Protein AF-A0A7C5CXL8-F1 (afdb_monomer)

Radius of gyration: 31.3 Å; Cα contacts (8 Å, |Δi|>4): 561; chains: 1; bounding box: 81×33×116 Å

Sequence (290 aa):
MRSFVILLLGLVLLAAGALSASANPIPGELIDENGGGASPSPAEGPSTMGNLSVYLSEETIRATLGLSSADVEAGYLFRNTAGEDVSVGIILPFWDDFSEVEIEAGGNEIHYSRTTFMYTSQEHNSGDVEFLEGVSFTIVVPGMSRVAVNVSYTGKVNVYDTDLNNEILYWFSYLVGSAVYWNHSIDHAYFEYRLPGKYYSRMGDIGSDWEVEKKGSMMVFTIEHRNWTPTKDLITLGWERDRPFLDRMFFNFTLGQILLAALALIIVVLLAVLSIRFVRKKRKRSDKVK

Foldseek 3Di:
DPPPPPPVPVPPPPDDLFFADWFDKFWDDPDDPPDDDDQDDPDDDPPDPDQPQKAWAEKEWEWEDDQWKIKIKIKTKIFGAAQAKDKTKIKTWIRADWDDKWKDKPRHTWDKDKDKGWDAFPVVVPRDIDITIIIITMDIAGGRGMMMMMMIIMMTWGWDDDPPPRWIKTKHKYFDLSSVNRVFFHQKYKYKYKYFQQKDKPFPPDDPAWDWDDDPRIIMTMDMDGSHNDPHGIGMIMITHPPPCVVVVVVVVVVVVVVVVVVVVVVVVVVVVVVVVVVVVVVVVVVVVD

Solvent-accessible surface area (backbone atoms only — not comparable to full-atom values): 16315 Å² total; per-residue (Å²): 146,87,81,80,74,71,83,75,72,71,86,76,76,89,73,84,93,68,49,10,21,51,47,36,59,29,75,43,82,84,75,69,91,78,77,77,96,67,82,84,73,97,75,72,80,90,64,72,73,66,86,56,48,57,35,59,37,35,40,37,41,40,36,44,50,61,86,59,36,27,48,34,44,36,39,38,30,35,36,21,72,35,89,52,69,44,77,42,41,35,31,36,45,21,70,29,54,72,44,79,75,46,43,29,46,78,90,38,81,54,80,68,43,82,45,74,49,82,43,70,63,76,87,68,80,68,77,57,73,43,81,30,47,31,39,34,37,74,48,73,30,46,37,66,34,67,36,47,36,40,36,37,32,37,26,32,37,32,77,46,76,42,91,88,71,87,46,53,39,38,35,34,30,28,36,47,28,43,42,58,69,48,77,53,52,26,51,35,38,37,42,36,40,35,35,49,56,69,41,52,72,55,70,57,94,70,70,98,69,60,47,75,46,78,60,88,69,25,31,36,40,33,45,76,46,63,66,38,67,62,90,46,52,63,51,51,49,28,32,32,64,65,74,59,70,57,63,60,46,52,52,52,49,54,50,48,52,52,50,51,53,53,51,52,50,52,51,53,52,52,51,52,54,51,50,54,51,51,54,54,55,53,51,62,55,59,71,72,76,116

Secondary structure (DSSP, 8-state):
--SSSSSS------S------PPPPEEEP---SS---------SS-------SEEEEEEEEEEEE-SSEEEEEEEEEEEE-SSS-EEEEEEEEESS-EEEEEEEETTEE---EEEEEEEE-STT-S-PEEEEEEEEEEEEE-TT-EEEEEEEEEEEPEEEEETTTTEEEEEEEEE-GGGGGGTS-EEEEEEEEEEETTEEE---SS-TT-EEEEETTEEEEEEEEEEE---SSEEEEEEEE---HHHHHHHHHHHHHHHHHHHHHHHHHHHHHHHHHHHHHHHHHHTT--

Structure (mmCIF, N/CA/C/O backbone):
data_AF-A0A7C5CXL8-F1
#
_entry.id   AF-A0A7C5CXL8-F1
#
loop_
_atom_site.group_PDB
_atom_site.id
_atom_site.type_symbol
_atom_site.label_atom_id
_atom_site.label_alt_id
_atom_site.label_comp_id
_atom_site.label_asym_id
_atom_site.label_entity_id
_atom_site.label_seq_id
_atom_site.pdbx_PDB_ins_code
_atom_site.Cartn_x
_atom_site.Cartn_y
_atom_site.Cartn_z
_atom_site.occupancy
_atom_site.B_iso_or_equiv
_atom_site.auth_seq_id
_atom_site.auth_comp_id
_atom_site.auth_asym_id
_atom_site.auth_atom_id
_atom_site.pdbx_PDB_model_num
ATOM 1 N N . MET A 1 1 ? 2.597 -14.686 52.072 1.00 41.72 1 MET A N 1
ATOM 2 C CA . MET A 1 1 ? 3.614 -13.784 51.479 1.00 41.72 1 MET A CA 1
ATOM 3 C C . MET A 1 1 ? 4.332 -14.462 50.304 1.00 41.72 1 MET A C 1
ATOM 5 O O . MET A 1 1 ? 5.529 -14.693 50.369 1.00 41.72 1 MET A O 1
ATOM 9 N N . ARG A 1 2 ? 3.597 -14.829 49.242 1.00 34.50 2 ARG A N 1
ATOM 10 C CA . ARG A 1 2 ? 4.133 -15.435 48.000 1.00 34.50 2 ARG A CA 1
ATOM 11 C C . ARG A 1 2 ? 3.307 -15.053 46.755 1.00 34.50 2 ARG A C 1
ATOM 13 O O . ARG A 1 2 ? 3.305 -15.768 45.768 1.00 34.50 2 ARG A O 1
ATOM 20 N N . SER A 1 3 ? 2.600 -13.923 46.805 1.00 39.34 3 SER A N 1
ATOM 21 C CA . SER A 1 3 ? 1.663 -13.503 45.744 1.00 39.34 3 SER A CA 1
ATOM 22 C C . SER A 1 3 ? 1.921 -12.078 45.251 1.00 39.34 3 SER A C 1
ATOM 24 O O . SER A 1 3 ? 1.082 -11.500 44.581 1.00 39.34 3 SER A O 1
ATOM 26 N N . PHE A 1 4 ? 3.080 -11.507 45.589 1.00 36.09 4 PHE A N 1
ATOM 27 C CA . PHE A 1 4 ? 3.430 -10.113 45.284 1.00 36.09 4 PHE A CA 1
ATOM 28 C C . PHE A 1 4 ? 4.604 -9.983 44.296 1.00 36.09 4 PHE A C 1
ATOM 30 O O . PHE A 1 4 ? 5.077 -8.885 44.046 1.00 36.09 4 PHE A O 1
ATOM 37 N N . VAL A 1 5 ? 5.078 -11.105 43.736 1.00 37.75 5 VAL A N 1
ATOM 38 C CA . VAL A 1 5 ? 6.308 -11.175 42.915 1.00 37.75 5 VAL A CA 1
ATOM 39 C C . VAL A 1 5 ? 6.025 -11.552 41.448 1.00 37.75 5 VAL A C 1
ATOM 41 O O . VAL A 1 5 ? 6.927 -11.527 40.626 1.00 37.75 5 VAL A O 1
ATOM 44 N N . ILE A 1 6 ? 4.769 -11.831 41.074 1.00 41.56 6 ILE A N 1
ATOM 45 C CA . ILE A 1 6 ? 4.400 -12.208 39.689 1.00 41.56 6 ILE A CA 1
ATOM 46 C C . ILE A 1 6 ? 3.708 -11.061 38.930 1.00 41.56 6 ILE A C 1
ATOM 48 O O . ILE A 1 6 ? 3.633 -11.088 37.710 1.00 41.56 6 ILE A O 1
ATOM 52 N N . LEU A 1 7 ? 3.272 -9.998 39.614 1.00 34.31 7 LEU A N 1
ATOM 53 C CA . LEU A 1 7 ? 2.502 -8.917 38.979 1.00 34.31 7 LEU A CA 1
ATOM 54 C C . LEU A 1 7 ? 3.346 -7.714 38.521 1.00 34.31 7 LEU A C 1
ATOM 56 O O . LEU A 1 7 ? 2.820 -6.818 37.877 1.00 34.31 7 LEU A O 1
ATOM 60 N N . LEU A 1 8 ? 4.651 -7.705 38.815 1.00 30.45 8 LEU A N 1
ATOM 61 C CA . LEU A 1 8 ? 5.594 -6.671 38.357 1.00 30.45 8 LEU A CA 1
ATOM 62 C C . LEU A 1 8 ? 6.645 -7.196 37.362 1.00 30.45 8 LEU A C 1
ATOM 64 O O . LEU A 1 8 ? 7.537 -6.463 36.951 1.00 30.45 8 LEU A O 1
ATOM 68 N N . LEU A 1 9 ? 6.520 -8.464 36.963 1.00 29.66 9 LEU A N 1
ATOM 69 C CA . LEU A 1 9 ? 7.411 -9.180 36.043 1.00 29.66 9 LEU A CA 1
ATOM 70 C C . LEU A 1 9 ? 6.723 -9.478 34.698 1.00 29.66 9 LEU A C 1
ATOM 72 O O . LEU A 1 9 ? 7.020 -10.463 34.036 1.00 29.66 9 LEU A O 1
ATOM 76 N N . GLY A 1 10 ? 5.804 -8.596 34.300 1.00 30.20 10 GLY A N 1
ATOM 77 C CA . GLY A 1 10 ? 5.361 -8.411 32.915 1.00 30.20 10 GLY A CA 1
ATOM 78 C C . GLY A 1 10 ? 5.910 -7.111 32.329 1.00 30.20 10 GLY A C 1
ATOM 79 O O . GLY A 1 10 ? 5.293 -6.505 31.465 1.00 30.20 10 GLY A O 1
ATOM 80 N N . LEU A 1 11 ? 7.049 -6.642 32.842 1.00 29.66 11 LEU A N 1
ATOM 81 C CA . LEU A 1 11 ? 7.808 -5.509 32.321 1.00 29.66 11 LEU A CA 1
ATOM 82 C C . LEU A 1 11 ? 8.659 -6.003 31.136 1.00 29.66 11 LEU A C 1
ATOM 84 O O . LEU A 1 11 ? 9.880 -5.962 31.173 1.00 29.66 11 LEU A O 1
ATOM 88 N N . VAL A 1 12 ? 7.979 -6.570 30.134 1.00 28.59 12 VAL A N 1
ATOM 89 C CA . VAL A 1 12 ? 8.496 -6.985 28.819 1.00 28.59 12 VAL A CA 1
ATOM 90 C C . VAL A 1 12 ? 7.326 -6.896 27.834 1.00 28.59 12 VAL A C 1
ATOM 92 O O . VAL A 1 12 ? 6.734 -7.897 27.460 1.00 28.59 12 VAL A O 1
ATOM 95 N N . LEU A 1 13 ? 6.931 -5.672 27.500 1.00 30.53 13 LEU A N 1
ATOM 96 C CA . LEU A 1 13 ? 6.294 -5.297 26.225 1.00 30.53 13 LEU A CA 1
ATOM 97 C C . LEU A 1 13 ? 6.529 -3.792 25.992 1.00 30.53 13 LEU A C 1
ATOM 99 O O . LEU A 1 13 ? 5.677 -3.039 25.542 1.00 30.53 13 LEU A O 1
ATOM 103 N N . LEU A 1 14 ? 7.733 -3.349 26.358 1.00 30.08 14 LEU A N 1
ATOM 104 C CA . LEU A 1 14 ? 8.366 -2.162 25.807 1.00 30.08 14 LEU A CA 1
ATOM 105 C C . LEU A 1 14 ? 9.138 -2.660 24.585 1.00 30.08 14 LEU A C 1
ATOM 107 O O . LEU A 1 14 ? 10.235 -3.186 24.748 1.00 30.08 14 LEU A O 1
ATOM 111 N N . ALA A 1 15 ? 8.494 -2.604 23.419 1.00 27.38 15 ALA A N 1
ATOM 112 C CA . ALA A 1 15 ? 9.064 -2.531 22.068 1.00 27.38 15 ALA A CA 1
ATOM 113 C C . ALA A 1 15 ? 8.037 -3.044 21.046 1.00 27.38 15 ALA A C 1
ATOM 115 O O . ALA A 1 15 ? 7.356 -4.035 21.296 1.00 27.38 15 ALA A O 1
ATOM 116 N N . ALA A 1 16 ? 8.013 -2.397 19.880 1.00 26.34 16 ALA A N 1
ATOM 117 C CA . ALA A 1 16 ? 7.354 -2.843 18.651 1.00 26.34 16 ALA A CA 1
ATOM 118 C C . ALA A 1 16 ? 5.823 -2.691 18.596 1.00 26.34 16 ALA A C 1
ATOM 120 O O . ALA A 1 16 ? 5.082 -3.635 18.337 1.00 26.34 16 ALA A O 1
ATOM 121 N N . GLY A 1 17 ? 5.345 -1.461 18.789 1.00 25.34 17 GLY A N 1
ATOM 122 C CA . GLY A 1 17 ? 4.062 -1.027 18.235 1.00 25.34 17 GLY A CA 1
ATOM 123 C C . GLY A 1 17 ? 4.302 -0.302 16.913 1.00 25.34 17 GLY A C 1
ATOM 124 O O . GLY A 1 17 ? 4.278 0.923 16.896 1.00 25.34 17 GLY A O 1
ATOM 125 N N . ALA A 1 18 ? 4.601 -1.047 15.851 1.00 27.69 18 ALA A N 1
ATOM 126 C CA . ALA A 1 18 ? 4.811 -0.517 14.508 1.00 27.69 18 ALA A CA 1
ATOM 127 C C . ALA A 1 18 ? 4.162 -1.457 13.476 1.00 27.69 18 ALA A C 1
ATOM 129 O O . ALA A 1 18 ? 4.274 -2.672 13.625 1.00 27.69 18 ALA A O 1
ATOM 130 N N . LEU A 1 19 ? 3.521 -0.996 12.405 1.00 33.66 19 LEU A N 1
ATOM 131 C CA . LEU A 1 19 ? 2.454 0.002 12.286 1.00 33.66 19 LEU A CA 1
ATOM 132 C C . LEU A 1 19 ? 1.597 -0.205 10.994 1.00 33.66 19 LEU A C 1
ATOM 134 O O . LEU A 1 19 ? 1.097 0.781 10.481 1.00 33.66 19 LEU A O 1
ATOM 138 N N . SER A 1 20 ? 1.269 -1.448 10.547 1.00 38.69 20 SER A N 1
ATOM 139 C CA . SER A 1 20 ? 0.766 -1.931 9.196 1.00 38.69 20 SER A CA 1
ATOM 140 C C . SER A 1 20 ? -0.006 -1.056 8.166 1.00 38.69 20 SER A C 1
ATOM 142 O O . SER A 1 20 ? -1.195 -0.858 8.390 1.00 38.69 20 SER A O 1
ATOM 144 N N . ALA A 1 21 ? 0.588 -0.667 7.003 1.00 46.59 21 ALA A N 1
ATOM 145 C CA . ALA A 1 21 ? 0.053 -0.742 5.618 1.00 46.59 21 ALA A CA 1
ATOM 146 C C . ALA A 1 21 ? 1.058 -0.764 4.417 1.00 46.59 21 ALA A C 1
ATOM 148 O O . ALA A 1 21 ? 2.261 -0.941 4.540 1.00 46.59 21 ALA A O 1
ATOM 149 N N . SER A 1 22 ? 0.489 -0.706 3.199 1.00 48.59 22 SER A N 1
ATOM 150 C CA . SER A 1 22 ? 1.064 -1.071 1.892 1.00 48.59 22 SER A CA 1
ATOM 151 C C . SER A 1 22 ? 2.274 -0.265 1.427 1.00 48.59 22 SER A C 1
ATOM 153 O O . SER A 1 22 ? 2.571 0.827 1.905 1.00 48.59 22 SER A O 1
ATOM 155 N N . ALA A 1 23 ? 2.919 -0.827 0.411 1.00 60.12 23 ALA A N 1
ATOM 156 C CA . ALA A 1 23 ? 4.130 -0.342 -0.221 1.00 60.12 23 ALA A CA 1
ATOM 157 C C . ALA A 1 23 ? 3.871 0.364 -1.553 1.00 60.12 23 ALA A C 1
ATOM 159 O O . ALA A 1 23 ? 3.186 -0.218 -2.385 1.00 60.12 23 ALA A O 1
ATOM 160 N N . ASN A 1 24 ? 4.495 1.510 -1.835 1.00 71.69 24 ASN A N 1
ATOM 161 C CA . ASN A 1 24 ? 4.733 1.922 -3.224 1.00 71.69 24 ASN A CA 1
ATOM 162 C C . ASN A 1 24 ? 6.080 1.386 -3.719 1.00 71.69 24 ASN A C 1
ATOM 164 O O . ASN A 1 24 ? 7.071 1.520 -2.994 1.00 71.69 24 ASN A O 1
ATOM 168 N N . PRO A 1 25 ? 6.168 0.847 -4.947 1.00 79.06 25 PRO A N 1
ATOM 169 C CA . PRO A 1 25 ? 7.401 0.295 -5.484 1.00 79.06 25 PRO A CA 1
ATOM 170 C C . PRO A 1 25 ? 8.476 1.369 -5.601 1.00 79.06 25 PRO A C 1
ATOM 172 O O . PRO A 1 25 ? 8.188 2.506 -5.971 1.00 79.06 25 PRO A O 1
ATOM 175 N N . ILE A 1 26 ? 9.725 0.983 -5.357 1.00 79.62 26 ILE A N 1
ATOM 176 C CA . ILE A 1 26 ? 10.916 1.785 -5.650 1.00 79.62 26 ILE A CA 1
ATOM 177 C C . ILE A 1 26 ? 11.822 1.040 -6.628 1.00 79.62 26 ILE A C 1
ATOM 179 O O . ILE A 1 26 ? 11.889 -0.196 -6.577 1.00 79.62 26 ILE A O 1
ATOM 183 N N . PRO A 1 27 ? 12.529 1.761 -7.513 1.00 73.62 27 PRO A N 1
ATOM 184 C CA . PRO A 1 27 ? 13.551 1.151 -8.345 1.00 73.62 27 PRO A CA 1
ATOM 185 C C . PRO A 1 27 ? 14.682 0.614 -7.456 1.00 73.62 27 PRO A C 1
ATOM 187 O O . PRO A 1 27 ? 15.239 1.333 -6.629 1.00 73.62 27 PRO A O 1
ATOM 190 N N . GLY A 1 28 ? 15.016 -0.663 -7.622 1.00 65.69 28 GLY A N 1
ATOM 191 C CA . GLY A 1 28 ? 16.192 -1.276 -7.016 1.00 65.69 28 GLY A CA 1
ATOM 192 C C . GLY A 1 28 ? 17.444 -0.987 -7.844 1.00 65.69 28 GLY A C 1
ATOM 193 O O . GLY A 1 28 ? 17.402 -1.030 -9.075 1.00 65.69 28 GLY A O 1
ATOM 194 N N . GLU A 1 29 ? 18.572 -0.725 -7.181 1.00 56.78 29 GLU A N 1
ATOM 195 C CA . GLU A 1 29 ? 19.870 -0.704 -7.859 1.00 56.78 29 GLU A CA 1
ATOM 196 C C . GLU A 1 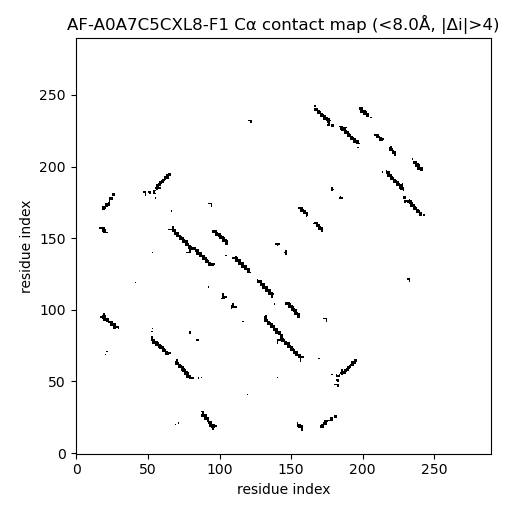29 ? 20.208 -2.115 -8.364 1.00 56.78 29 GLU A C 1
ATOM 198 O O . GLU A 1 29 ? 20.148 -3.094 -7.615 1.00 56.78 29 GLU A O 1
ATOM 203 N N . LEU A 1 30 ? 20.573 -2.231 -9.644 1.00 39.75 30 LEU A N 1
ATOM 204 C CA . LEU A 1 30 ? 21.193 -3.444 -10.173 1.00 39.75 30 LEU A CA 1
ATOM 205 C C . LEU A 1 30 ? 22.599 -3.542 -9.569 1.00 39.75 30 LEU A C 1
ATOM 207 O O . LEU A 1 30 ? 23.535 -2.912 -10.059 1.00 39.75 30 LEU A O 1
ATOM 211 N N . ILE A 1 31 ? 22.745 -4.300 -8.485 1.00 38.50 31 ILE A N 1
ATOM 212 C CA . ILE A 1 31 ? 24.062 -4.635 -7.941 1.00 38.50 31 ILE A CA 1
ATOM 213 C C . ILE A 1 31 ? 24.711 -5.616 -8.924 1.00 38.50 31 ILE A C 1
ATOM 215 O O . ILE A 1 31 ? 24.303 -6.772 -9.013 1.00 38.50 31 ILE A O 1
ATOM 219 N N . ASP A 1 32 ? 25.700 -5.146 -9.685 1.00 33.91 32 ASP A N 1
ATOM 220 C CA . ASP A 1 32 ? 26.586 -6.010 -10.469 1.00 33.91 32 ASP A CA 1
ATOM 221 C C . ASP A 1 32 ? 27.312 -6.958 -9.496 1.00 33.91 32 ASP A C 1
ATOM 223 O O . ASP A 1 32 ? 27.897 -6.516 -8.504 1.00 33.91 32 ASP A O 1
ATOM 227 N N . GLU A 1 33 ? 27.249 -8.271 -9.740 1.00 33.56 33 GLU A N 1
ATOM 228 C CA . GLU A 1 33 ? 27.684 -9.337 -8.817 1.00 33.56 33 GLU A CA 1
ATOM 229 C C . GLU A 1 33 ? 29.202 -9.346 -8.527 1.00 33.56 33 GLU A C 1
ATOM 231 O O . GLU A 1 33 ? 29.707 -10.192 -7.787 1.00 33.56 33 GLU A O 1
ATOM 236 N N . ASN A 1 34 ? 29.954 -8.368 -9.029 1.00 31.45 34 ASN A N 1
ATOM 237 C CA . ASN A 1 34 ? 31.367 -8.186 -8.731 1.00 31.45 34 ASN A CA 1
ATOM 238 C C . ASN A 1 34 ? 31.601 -7.215 -7.563 1.00 31.45 34 ASN A C 1
ATOM 240 O O . ASN A 1 34 ? 32.180 -6.146 -7.720 1.00 31.45 34 ASN A O 1
ATOM 244 N N . GLY A 1 35 ? 31.212 -7.666 -6.368 1.00 31.78 35 GLY A N 1
ATOM 245 C CA . GLY A 1 35 ? 31.946 -7.454 -5.118 1.00 31.78 35 GLY A CA 1
ATOM 246 C C . GLY A 1 35 ? 32.242 -6.015 -4.680 1.00 31.78 35 GLY A C 1
ATOM 247 O O . GLY A 1 35 ? 33.277 -5.444 -5.010 1.00 31.78 35 GLY A O 1
ATOM 248 N N . GLY A 1 36 ? 31.440 -5.514 -3.743 1.00 25.23 36 GLY A N 1
ATOM 249 C CA . GLY A 1 36 ? 31.826 -4.375 -2.917 1.00 25.23 36 GLY A CA 1
ATOM 250 C C . GLY A 1 36 ? 30.684 -3.909 -2.038 1.00 25.23 36 GLY A C 1
ATOM 251 O O . GLY A 1 36 ? 29.857 -3.122 -2.473 1.00 25.23 36 GLY A O 1
ATOM 252 N N . GLY A 1 37 ? 30.634 -4.405 -0.801 1.00 33.69 37 GLY A N 1
ATOM 253 C CA . GLY A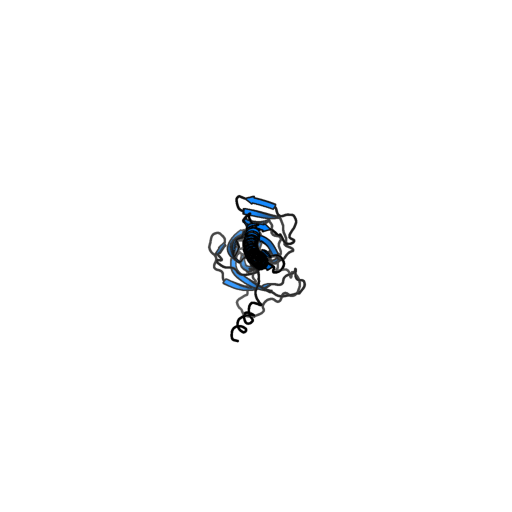 1 37 ? 29.670 -3.952 0.191 1.00 33.69 37 GLY A CA 1
ATOM 254 C C . GLY A 1 37 ? 29.758 -2.443 0.410 1.00 33.69 37 GLY A C 1
ATOM 255 O O . GLY A 1 37 ? 30.731 -1.949 0.971 1.00 33.69 37 GLY A O 1
ATOM 256 N N . ALA A 1 38 ? 28.711 -1.742 0.004 1.00 27.59 38 ALA A N 1
ATOM 257 C CA . ALA A 1 38 ? 28.290 -0.476 0.569 1.00 27.59 38 ALA A CA 1
ATOM 258 C C . ALA A 1 38 ? 26.790 -0.358 0.302 1.00 27.59 38 ALA A C 1
ATOM 260 O O . ALA A 1 38 ? 26.362 -0.154 -0.828 1.00 27.59 38 ALA A O 1
ATOM 261 N N . SER A 1 39 ? 25.998 -0.533 1.358 1.00 33.56 39 SER A N 1
ATOM 262 C CA . SER A 1 39 ? 24.636 -0.004 1.402 1.00 33.56 39 SER A CA 1
ATOM 263 C C . SER A 1 39 ? 24.719 1.482 1.029 1.00 33.56 39 SER A C 1
ATOM 265 O O . SER A 1 39 ? 25.557 2.170 1.626 1.00 33.56 39 SER A O 1
ATOM 267 N N . PRO A 1 40 ? 23.941 1.998 0.062 1.00 33.91 40 PRO A N 1
ATOM 268 C CA . PRO A 1 40 ? 23.999 3.413 -0.259 1.00 33.91 40 PRO A CA 1
ATOM 269 C C . PRO A 1 40 ? 23.538 4.206 0.969 1.00 33.91 40 PRO A C 1
ATOM 271 O O . PRO A 1 40 ? 22.395 4.104 1.413 1.00 33.91 40 PRO A O 1
ATOM 274 N N . SER A 1 41 ? 24.465 4.960 1.566 1.00 32.69 41 SER A N 1
ATOM 275 C CA . SER A 1 41 ? 24.131 6.000 2.536 1.00 32.69 41 SER A CA 1
ATOM 276 C C . SER A 1 41 ? 23.294 7.070 1.830 1.00 32.69 41 SER A C 1
ATOM 278 O O . SER A 1 41 ? 23.704 7.531 0.762 1.00 32.69 41 SER A O 1
ATOM 280 N N . PRO A 1 42 ? 22.181 7.533 2.422 1.00 37.16 42 PRO A N 1
ATOM 281 C CA . PRO A 1 42 ? 21.436 8.665 1.903 1.00 37.16 42 PRO A CA 1
ATOM 282 C C . PRO A 1 42 ? 22.209 9.932 2.273 1.00 37.16 42 PRO A C 1
ATOM 284 O O . PRO A 1 42 ? 22.059 10.487 3.359 1.00 37.16 42 PRO A O 1
ATOM 287 N N . ALA A 1 43 ? 23.098 10.371 1.390 1.00 31.12 43 ALA A N 1
ATOM 288 C CA . ALA A 1 43 ? 23.735 11.671 1.500 1.00 31.12 43 ALA A CA 1
ATOM 289 C C . ALA A 1 43 ? 23.567 12.422 0.175 1.00 31.12 43 ALA A C 1
ATOM 291 O O . ALA A 1 43 ? 24.065 11.990 -0.858 1.00 31.12 43 ALA A O 1
ATOM 292 N N . GLU A 1 44 ? 22.892 13.570 0.282 1.00 31.00 44 GLU A N 1
ATOM 293 C CA . GLU A 1 44 ? 22.804 14.672 -0.689 1.00 31.00 44 GLU A CA 1
ATOM 294 C C . GLU A 1 44 ? 21.691 14.603 -1.755 1.00 31.00 44 GLU A C 1
ATOM 296 O O . GLU A 1 44 ? 21.918 14.295 -2.921 1.00 31.00 44 GLU A O 1
ATOM 301 N N . GLY A 1 45 ? 20.487 15.042 -1.351 1.00 32.88 45 GLY A N 1
ATOM 302 C CA . GLY A 1 45 ? 19.406 15.498 -2.240 1.00 32.88 45 GLY A CA 1
ATOM 303 C C . GLY A 1 45 ? 18.799 14.416 -3.143 1.00 32.88 45 GLY A C 1
ATOM 304 O O . GLY A 1 45 ? 19.228 13.266 -3.100 1.00 32.88 45 GLY A O 1
ATOM 305 N N . PRO A 1 46 ? 17.795 14.748 -3.979 1.00 37.44 46 PRO A N 1
ATOM 306 C CA . PRO A 1 46 ? 17.455 13.913 -5.123 1.00 37.44 46 PRO A CA 1
ATOM 307 C C . PRO A 1 46 ? 18.639 13.990 -6.093 1.00 37.44 46 PRO A C 1
ATOM 309 O O . PRO A 1 46 ? 18.644 14.767 -7.048 1.00 37.44 46 PRO A O 1
ATOM 312 N N . SER A 1 47 ? 19.702 13.245 -5.797 1.00 39.25 47 SER A N 1
ATOM 313 C CA . SER A 1 47 ? 20.765 12.952 -6.737 1.00 39.25 47 SER A CA 1
ATOM 314 C C . SER A 1 47 ? 20.106 12.133 -7.833 1.00 39.25 47 SER A C 1
ATOM 316 O O . SER A 1 47 ? 19.861 10.943 -7.694 1.00 39.25 47 SER A O 1
ATOM 318 N N . THR A 1 48 ? 19.687 12.853 -8.873 1.00 41.34 48 THR A N 1
ATOM 319 C CA . THR A 1 48 ? 19.185 12.378 -10.159 1.00 41.34 48 THR A CA 1
ATOM 320 C C . THR A 1 48 ? 19.624 10.943 -10.434 1.00 41.34 48 THR A C 1
ATOM 322 O O . THR A 1 48 ? 20.684 10.730 -11.029 1.00 41.34 48 THR A O 1
ATOM 325 N N . MET A 1 49 ? 18.796 9.962 -10.046 1.00 44.84 49 MET A N 1
ATOM 326 C CA . MET A 1 49 ? 18.738 8.708 -10.780 1.00 44.84 49 MET A CA 1
ATOM 327 C C . MET A 1 49 ? 18.531 9.157 -12.222 1.00 44.84 49 MET A C 1
ATOM 329 O O . MET A 1 49 ? 17.555 9.852 -12.531 1.00 44.84 49 MET A O 1
ATOM 333 N N . GLY A 1 50 ? 19.552 8.929 -13.053 1.00 49.75 50 GLY A N 1
ATOM 334 C CA . GLY A 1 50 ? 19.549 9.355 -14.446 1.00 49.75 50 GLY A CA 1
ATOM 335 C C . GLY A 1 50 ? 18.237 8.932 -15.087 1.0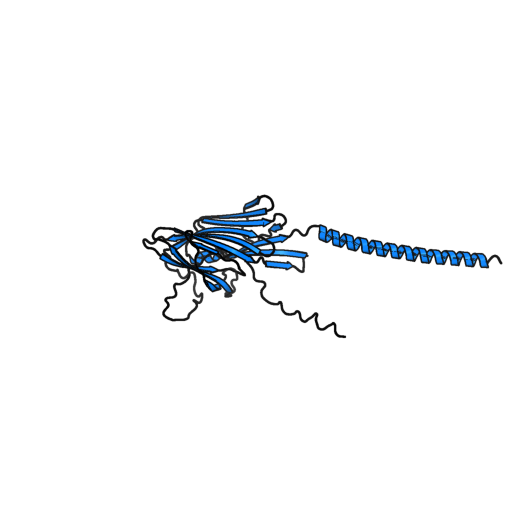0 49.75 50 GLY A C 1
ATOM 336 O O . GLY A 1 50 ? 17.728 7.875 -14.738 1.00 49.75 50 GLY A O 1
ATOM 337 N N . ASN A 1 51 ? 17.689 9.792 -15.951 1.00 56.69 51 ASN A N 1
ATOM 338 C CA . ASN A 1 51 ? 16.373 9.663 -16.582 1.00 56.69 51 ASN A CA 1
ATOM 339 C C . ASN A 1 51 ? 16.005 8.187 -16.823 1.00 56.69 51 ASN A C 1
ATOM 341 O O . ASN A 1 51 ? 16.472 7.580 -17.794 1.00 56.69 51 ASN A O 1
ATOM 345 N N . LEU A 1 52 ? 15.262 7.587 -15.885 1.00 68.81 52 LEU A N 1
ATOM 346 C CA . LEU A 1 52 ? 14.962 6.166 -15.949 1.00 68.81 52 LEU A CA 1
ATOM 347 C C . LEU A 1 52 ? 14.058 5.984 -17.158 1.00 68.81 52 LEU A C 1
ATOM 349 O O . LEU A 1 52 ? 13.021 6.630 -17.282 1.00 68.81 52 LEU A O 1
ATOM 353 N N . SER A 1 53 ? 14.462 5.116 -18.081 1.00 85.56 53 SER A N 1
ATOM 354 C CA . SER A 1 53 ? 13.624 4.837 -19.248 1.00 85.56 53 SER A CA 1
ATOM 355 C C . SER A 1 53 ? 12.315 4.155 -18.846 1.00 85.56 53 SER A C 1
ATOM 357 O O . SER A 1 53 ? 11.344 4.242 -19.594 1.00 85.56 53 SER A O 1
ATOM 359 N N . VAL A 1 54 ? 12.275 3.535 -17.660 1.00 88.00 54 VAL A N 1
ATOM 360 C CA . VAL A 1 54 ? 11.080 2.958 -17.042 1.00 88.00 54 VAL A CA 1
ATOM 361 C C . VAL A 1 54 ? 10.635 3.796 -15.848 1.00 88.00 54 VAL A C 1
ATOM 363 O O . VAL A 1 54 ? 11.442 4.074 -14.966 1.00 88.00 54 VAL A O 1
ATOM 366 N N . TYR A 1 55 ? 9.349 4.140 -15.788 1.00 88.50 55 TYR A N 1
ATOM 367 C CA . TYR A 1 55 ? 8.755 4.862 -14.661 1.00 88.50 55 TYR A CA 1
ATOM 368 C C . TYR A 1 55 ? 7.387 4.294 -14.264 1.00 88.50 55 TYR A C 1
ATOM 370 O O . TYR A 1 55 ? 6.724 3.627 -15.066 1.00 88.50 55 TYR A O 1
ATOM 378 N N . LEU A 1 56 ? 6.964 4.559 -13.024 1.00 90.44 56 LEU A N 1
ATOM 379 C CA . LEU A 1 56 ? 5.623 4.251 -12.524 1.00 90.44 56 LEU A CA 1
ATOM 380 C C . LEU A 1 56 ? 4.614 5.269 -13.080 1.00 90.44 56 LEU A C 1
ATOM 382 O O . LEU A 1 56 ? 4.641 6.438 -12.703 1.00 90.44 56 LEU A O 1
ATOM 386 N N . SER A 1 57 ? 3.735 4.838 -13.985 1.00 92.69 57 SER A N 1
ATOM 387 C CA . SER A 1 57 ? 2.737 5.708 -14.618 1.00 92.69 57 SER A CA 1
ATOM 388 C C . SER A 1 57 ? 1.389 5.693 -13.907 1.00 92.69 57 SER A C 1
ATOM 390 O O . SER A 1 57 ? 0.752 6.735 -13.799 1.00 92.69 57 SER A O 1
ATOM 392 N N . GLU A 1 58 ? 0.935 4.529 -13.437 1.00 94.12 58 GLU A N 1
ATOM 393 C CA . GLU A 1 58 ? -0.345 4.416 -12.729 1.00 94.12 58 GLU A CA 1
ATOM 394 C C . GLU A 1 58 ? -0.186 3.633 -11.433 1.00 94.12 58 GLU A C 1
ATOM 396 O O . GLU A 1 58 ? 0.573 2.664 -11.372 1.00 94.12 58 GLU A O 1
ATOM 401 N N . GLU A 1 59 ? -0.947 4.045 -10.428 1.00 92.62 59 GLU A N 1
ATOM 402 C CA . GLU A 1 59 ? -0.999 3.416 -9.119 1.00 92.62 59 GLU A CA 1
ATOM 403 C C . GLU A 1 59 ? -2.457 3.283 -8.672 1.00 92.62 59 GLU A C 1
ATOM 405 O O . GLU A 1 59 ? -3.239 4.231 -8.724 1.00 92.62 59 GLU A O 1
ATOM 410 N N . THR A 1 60 ? -2.859 2.091 -8.251 1.00 93.62 60 THR A N 1
ATOM 411 C CA . THR A 1 60 ? -4.206 1.820 -7.751 1.00 93.62 60 THR A CA 1
ATOM 412 C C . THR A 1 60 ? -4.108 0.997 -6.488 1.00 93.62 60 THR A C 1
ATOM 414 O O . THR A 1 60 ? -3.671 -0.144 -6.543 1.00 93.62 60 THR A O 1
ATOM 417 N N . ILE A 1 61 ? -4.579 1.536 -5.370 1.00 92.69 61 ILE A N 1
ATOM 418 C CA . ILE A 1 61 ? -4.596 0.839 -4.087 1.00 92.69 61 ILE A CA 1
ATOM 419 C C . ILE A 1 61 ? -6.034 0.660 -3.636 1.00 92.69 61 ILE A C 1
ATOM 421 O O . ILE A 1 61 ? -6.815 1.611 -3.583 1.00 92.69 61 ILE A O 1
ATOM 425 N N . ARG A 1 62 ? -6.386 -0.573 -3.289 1.00 94.12 62 ARG A N 1
ATOM 426 C CA . ARG A 1 62 ? -7.672 -0.928 -2.701 1.00 94.12 62 ARG A CA 1
ATOM 427 C C . ARG A 1 62 ? -7.424 -1.724 -1.438 1.00 94.12 62 ARG A C 1
ATOM 429 O O . ARG A 1 62 ? -6.830 -2.792 -1.488 1.00 94.12 62 ARG A O 1
ATOM 436 N N . ALA A 1 63 ? -7.906 -1.225 -0.310 1.00 92.56 63 ALA A N 1
ATOM 437 C CA . ALA A 1 63 ? -7.758 -1.900 0.971 1.00 92.56 63 ALA A CA 1
ATOM 438 C C . ALA A 1 63 ? -9.121 -2.126 1.624 1.00 92.56 63 ALA A C 1
ATOM 440 O O . ALA A 1 63 ? -9.938 -1.209 1.728 1.00 92.56 63 ALA A O 1
ATOM 441 N N . THR A 1 64 ? -9.362 -3.344 2.105 1.00 93.38 64 THR A N 1
ATOM 442 C CA . THR A 1 64 ? -10.506 -3.666 2.961 1.00 93.38 64 THR A CA 1
ATOM 443 C C . THR A 1 64 ? -10.030 -3.839 4.392 1.00 93.38 64 THR A C 1
ATOM 445 O O . THR A 1 64 ? -9.259 -4.739 4.703 1.00 93.38 64 THR A O 1
ATOM 448 N N . LEU A 1 65 ? -10.500 -2.962 5.274 1.00 90.06 65 LEU A N 1
ATOM 449 C CA .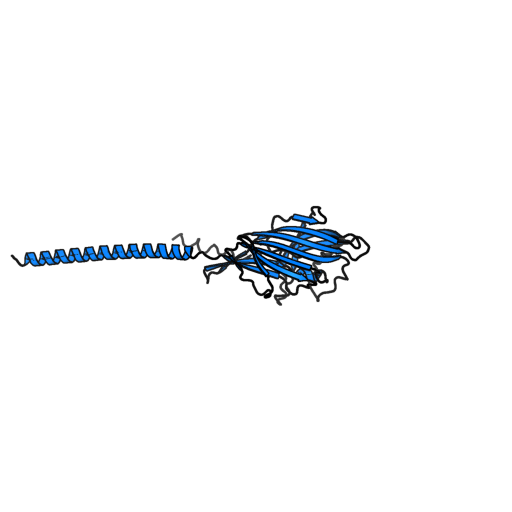 LEU A 1 65 ? -9.966 -2.794 6.618 1.00 90.06 65 LEU A CA 1
ATOM 450 C C . LEU A 1 65 ? -10.796 -3.573 7.641 1.00 90.06 65 LEU A C 1
ATOM 452 O O . LEU A 1 65 ? -11.990 -3.327 7.833 1.00 90.06 65 LEU A O 1
ATOM 456 N N . GLY A 1 66 ? -10.150 -4.528 8.305 1.00 86.25 66 GLY A N 1
ATOM 457 C CA . GLY A 1 66 ? -10.699 -5.317 9.400 1.00 86.25 66 GLY A CA 1
ATOM 458 C C . GLY A 1 66 ? -10.332 -4.753 10.772 1.00 86.25 66 GLY A C 1
ATOM 459 O O . GLY A 1 66 ? -10.029 -3.581 10.931 1.00 86.25 66 GLY A O 1
ATOM 460 N N . LEU A 1 67 ? -10.398 -5.590 11.809 1.00 82.62 67 LEU A N 1
ATOM 461 C CA . LEU A 1 67 ? -9.993 -5.200 13.171 1.00 82.62 67 LEU A CA 1
ATOM 462 C C . LEU A 1 67 ? -8.528 -5.511 13.482 1.00 82.62 67 LEU A C 1
ATOM 464 O O . LEU A 1 67 ? -7.923 -4.841 14.310 1.00 82.62 67 LEU A O 1
ATOM 468 N N . SER A 1 68 ? -8.009 -6.571 12.873 1.00 83.50 68 SER A N 1
ATOM 469 C CA . SER A 1 68 ? -6.665 -7.106 13.106 1.00 83.50 68 SER A CA 1
ATOM 470 C C . SER A 1 68 ? -5.836 -7.174 11.831 1.00 83.50 68 SER A C 1
ATOM 472 O O . SER A 1 68 ? -4.619 -7.299 11.897 1.00 83.50 68 SER A O 1
ATOM 474 N N . SER A 1 69 ? -6.490 -7.107 10.676 1.00 89.38 69 SER A N 1
ATOM 475 C CA . SER A 1 69 ? -5.875 -7.242 9.366 1.00 89.38 69 SER A CA 1
ATOM 476 C C . SER A 1 69 ? -6.574 -6.351 8.351 1.00 89.38 69 SER A C 1
ATOM 478 O O . SER A 1 69 ? -7.707 -5.910 8.567 1.00 89.38 69 SER A O 1
ATOM 480 N N . ALA A 1 70 ? -5.873 -6.087 7.262 1.00 90.44 70 ALA A N 1
ATOM 481 C CA . ALA A 1 70 ? -6.348 -5.400 6.086 1.00 90.44 70 ALA A CA 1
ATOM 482 C C . ALA A 1 70 ? -5.976 -6.242 4.867 1.00 90.44 70 ALA A C 1
ATOM 484 O O . ALA A 1 70 ? -4.812 -6.609 4.710 1.00 90.44 70 ALA A O 1
ATOM 485 N N . ASP A 1 71 ? -6.963 -6.528 4.028 1.00 93.94 71 ASP A N 1
ATOM 486 C CA . ASP A 1 71 ? -6.749 -7.214 2.757 1.00 93.94 71 ASP A CA 1
ATOM 487 C C . ASP A 1 71 ? -6.522 -6.153 1.688 1.00 93.94 71 ASP A C 1
ATOM 489 O O . ASP A 1 71 ? -7.339 -5.235 1.540 1.00 93.94 71 ASP A O 1
ATOM 493 N N . VAL A 1 72 ? -5.395 -6.244 0.991 1.00 93.50 72 VAL A N 1
ATOM 494 C CA . VAL A 1 72 ? -4.908 -5.168 0.133 1.00 93.50 72 VAL A CA 1
ATOM 495 C C . VAL A 1 72 ? -4.657 -5.695 -1.261 1.00 93.50 72 VAL A C 1
ATOM 497 O O . VAL A 1 72 ? -3.973 -6.697 -1.442 1.00 93.50 72 VAL A O 1
ATOM 500 N N . GLU A 1 73 ? -5.199 -4.980 -2.236 1.00 94.88 73 GLU A N 1
ATOM 501 C CA . GLU A 1 73 ? -4.971 -5.170 -3.659 1.00 94.88 73 GLU A CA 1
ATOM 502 C C . GLU A 1 73 ? -4.333 -3.892 -4.200 1.00 94.88 73 GLU A C 1
ATOM 504 O O . GLU A 1 73 ? -4.930 -2.812 -4.158 1.00 94.88 73 GLU A O 1
ATOM 509 N N . ALA A 1 74 ? -3.116 -4.015 -4.707 1.00 93.12 74 ALA A N 1
ATOM 510 C CA . ALA A 1 74 ? -2.367 -2.930 -5.302 1.00 93.12 74 ALA A CA 1
ATOM 511 C C . ALA A 1 74 ? -2.051 -3.237 -6.768 1.00 93.12 74 ALA A C 1
ATOM 513 O O . ALA A 1 74 ? -1.666 -4.350 -7.120 1.00 93.12 74 ALA A O 1
ATOM 514 N N . GLY A 1 75 ? -2.232 -2.245 -7.630 1.00 94.31 75 GLY A N 1
ATOM 515 C CA . GLY A 1 75 ? -1.937 -2.311 -9.052 1.00 94.31 75 GLY A CA 1
ATOM 516 C C . GLY A 1 75 ? -0.982 -1.195 -9.440 1.00 94.31 75 GLY A C 1
ATOM 517 O O . GLY A 1 75 ? -1.236 -0.027 -9.150 1.00 94.31 75 GLY A O 1
ATOM 518 N N . TYR A 1 76 ? 0.091 -1.559 -10.129 1.00 93.94 76 TYR A N 1
ATOM 519 C CA . TYR A 1 76 ? 1.117 -0.645 -10.607 1.00 93.94 76 TYR A CA 1
ATOM 520 C C . TYR A 1 76 ? 1.279 -0.815 -12.107 1.00 93.94 76 TYR A C 1
ATOM 522 O O . TYR A 1 76 ? 1.405 -1.934 -12.607 1.00 93.94 76 TYR A O 1
ATOM 530 N N . LEU A 1 77 ? 1.307 0.290 -12.841 1.00 94.62 77 LEU A N 1
ATOM 531 C CA . LEU A 1 77 ? 1.596 0.279 -14.266 1.00 94.62 77 LEU A CA 1
ATOM 532 C C . LEU A 1 77 ? 2.946 0.936 -14.501 1.00 94.62 77 LEU A C 1
ATOM 534 O O . LEU A 1 77 ? 3.113 2.127 -14.252 1.00 94.62 77 LEU A O 1
ATOM 538 N N . PHE A 1 78 ? 3.895 0.162 -15.013 1.00 92.69 78 PHE A N 1
ATOM 539 C CA . PHE A 1 78 ? 5.210 0.661 -15.390 1.00 92.69 78 PHE A CA 1
ATOM 540 C C . PHE A 1 78 ? 5.265 0.891 -16.886 1.00 92.69 78 PHE A C 1
ATOM 542 O O . PHE A 1 78 ? 4.851 0.028 -17.664 1.00 92.69 78 PHE A O 1
ATOM 549 N N . ARG A 1 79 ? 5.808 2.033 -17.299 1.00 93.31 79 ARG A N 1
ATOM 550 C CA . ARG A 1 79 ? 5.948 2.398 -18.706 1.00 93.31 79 ARG A CA 1
ATOM 551 C C . ARG A 1 79 ? 7.410 2.520 -19.086 1.00 93.31 79 ARG A C 1
ATOM 553 O O . ARG A 1 79 ? 8.153 3.213 -18.405 1.00 93.31 79 ARG A O 1
ATOM 560 N N . ASN A 1 80 ? 7.787 1.897 -20.200 1.00 92.75 80 ASN A N 1
ATOM 561 C CA . ASN A 1 80 ? 9.106 2.025 -20.800 1.00 92.75 80 ASN A CA 1
ATOM 562 C C . ASN A 1 80 ? 9.061 2.986 -21.996 1.00 92.75 80 ASN A C 1
ATOM 564 O O . ASN A 1 80 ? 8.245 2.846 -22.908 1.00 92.75 80 ASN A O 1
ATOM 568 N N . THR A 1 81 ? 9.952 3.967 -21.976 1.00 92.38 81 THR A N 1
ATOM 569 C CA . THR A 1 81 ? 10.136 4.988 -23.012 1.00 92.38 81 THR A CA 1
ATOM 570 C C . THR A 1 81 ? 11.351 4.721 -23.899 1.00 92.38 81 THR A C 1
ATOM 572 O O . THR A 1 81 ? 11.515 5.395 -24.916 1.00 92.38 81 THR A O 1
ATOM 575 N N . ALA A 1 82 ? 12.189 3.738 -23.556 1.00 89.12 82 ALA A N 1
ATOM 576 C CA . ALA A 1 82 ? 13.263 3.275 -24.421 1.00 89.12 82 ALA A CA 1
ATOM 577 C C . ALA A 1 82 ? 12.717 2.430 -25.577 1.00 89.12 82 ALA A C 1
ATOM 579 O O . ALA A 1 82 ? 11.661 1.804 -25.484 1.00 89.12 82 ALA A O 1
ATOM 580 N N . GLY A 1 83 ? 13.478 2.381 -26.672 1.00 90.88 83 GLY A N 1
ATOM 581 C CA . GLY A 1 83 ? 13.188 1.525 -27.827 1.00 90.88 83 GLY A CA 1
ATOM 582 C C . GLY A 1 83 ? 13.481 0.038 -27.605 1.00 90.88 83 GLY A C 1
ATOM 583 O O . GLY A 1 83 ? 13.144 -0.772 -28.462 1.00 90.88 83 GLY A O 1
ATOM 584 N N . GLU A 1 84 ? 14.108 -0.314 -26.485 1.00 91.50 84 GLU A N 1
ATOM 585 C CA . GLU A 1 84 ? 14.532 -1.669 -26.132 1.00 91.50 84 GLU A CA 1
ATOM 586 C C . GLU A 1 84 ? 13.894 -2.129 -24.819 1.00 91.50 84 GLU A C 1
ATOM 588 O O . GLU A 1 84 ? 13.416 -1.313 -24.026 1.00 91.50 84 GLU A O 1
ATOM 593 N N . ASP A 1 85 ? 13.879 -3.442 -24.601 1.00 90.31 85 ASP A N 1
ATOM 594 C CA . ASP A 1 85 ? 13.363 -4.046 -23.375 1.00 90.31 85 ASP A CA 1
ATOM 595 C C . ASP A 1 85 ? 14.284 -3.716 -22.196 1.00 90.31 85 ASP A C 1
ATOM 597 O O . ASP A 1 85 ? 15.504 -3.860 -22.285 1.00 90.31 85 ASP A O 1
ATOM 601 N N . VAL A 1 86 ? 13.697 -3.304 -21.073 1.00 88.94 86 VAL A N 1
ATOM 602 C CA . VAL A 1 86 ? 14.446 -2.922 -19.870 1.00 88.94 86 VAL A CA 1
ATOM 603 C C . VAL A 1 86 ? 14.056 -3.836 -18.716 1.00 88.94 86 VAL A C 1
ATOM 605 O O . VAL A 1 86 ? 12.874 -3.987 -18.403 1.00 88.94 86 VAL A O 1
ATOM 608 N N . SER A 1 87 ? 15.058 -4.435 -18.075 1.00 88.69 87 SER A N 1
ATOM 609 C CA . SER A 1 87 ? 14.891 -5.187 -16.830 1.00 88.69 87 SER A CA 1
ATOM 610 C C . SER A 1 87 ? 15.017 -4.243 -15.638 1.00 88.69 87 SER A C 1
ATOM 612 O O . SER A 1 87 ? 15.984 -3.486 -15.551 1.00 88.69 87 SER A O 1
ATOM 614 N N . VAL A 1 88 ? 14.044 -4.277 -14.731 1.00 85.56 88 VAL A N 1
ATOM 615 C CA . VAL A 1 88 ? 13.972 -3.388 -13.568 1.00 85.56 88 VAL A CA 1
ATOM 616 C C . VAL A 1 88 ? 13.826 -4.224 -12.308 1.00 85.56 88 VAL A C 1
ATOM 618 O O . VAL A 1 88 ? 12.880 -5.003 -12.175 1.00 85.56 88 VAL A O 1
ATOM 621 N N . GLY A 1 89 ? 14.763 -4.051 -11.376 1.00 85.88 89 GLY A N 1
ATOM 622 C CA . GLY A 1 89 ? 14.589 -4.504 -10.002 1.00 85.88 89 GLY A CA 1
ATOM 623 C C . GLY A 1 89 ? 13.578 -3.607 -9.299 1.00 85.88 89 GLY A C 1
ATOM 624 O O . GLY A 1 89 ? 13.678 -2.386 -9.375 1.00 85.88 89 GLY A O 1
ATOM 625 N N . ILE A 1 90 ? 12.603 -4.204 -8.628 1.00 87.88 90 ILE A N 1
ATOM 626 C CA . ILE A 1 90 ? 11.591 -3.501 -7.849 1.00 87.88 90 ILE A CA 1
ATOM 627 C C . ILE A 1 90 ? 11.723 -3.944 -6.405 1.00 87.88 90 ILE A C 1
ATOM 629 O O . ILE A 1 90 ? 11.809 -5.139 -6.122 1.00 87.88 90 ILE A O 1
ATOM 633 N N . ILE A 1 91 ? 11.708 -2.975 -5.498 1.00 87.00 91 ILE A N 1
ATOM 634 C CA . ILE A 1 91 ? 11.529 -3.212 -4.071 1.00 87.00 91 ILE A CA 1
ATOM 635 C C . ILE A 1 91 ? 10.152 -2.668 -3.697 1.00 87.00 91 ILE A C 1
ATOM 637 O O . ILE A 1 91 ? 9.832 -1.523 -4.006 1.00 87.00 91 ILE A O 1
ATOM 641 N N . LEU A 1 92 ? 9.332 -3.492 -3.050 1.00 88.38 92 LEU A N 1
ATOM 642 C CA . LEU A 1 92 ? 8.068 -3.095 -2.439 1.00 88.38 92 LEU A CA 1
ATOM 643 C C . LEU A 1 92 ? 8.273 -2.964 -0.921 1.00 88.38 92 LEU A C 1
ATOM 645 O O . LEU A 1 92 ? 8.328 -3.987 -0.233 1.00 88.38 92 LEU A O 1
ATOM 649 N N . PRO A 1 93 ? 8.445 -1.729 -0.419 1.00 83.44 93 PRO A N 1
ATOM 650 C CA . PRO A 1 93 ? 8.639 -1.408 0.991 1.00 83.44 93 PRO A CA 1
ATOM 651 C C . PRO A 1 93 ? 7.350 -1.485 1.819 1.00 83.44 93 PRO A C 1
ATOM 653 O O . PRO A 1 93 ? 6.487 -0.632 1.661 1.00 83.44 93 PRO A O 1
ATOM 656 N N . PHE A 1 94 ? 7.217 -2.421 2.754 1.00 81.75 94 PHE A N 1
ATOM 657 C CA . PHE A 1 94 ? 6.103 -2.387 3.708 1.00 81.75 94 PHE A CA 1
ATOM 658 C C . PHE A 1 94 ? 6.533 -1.582 4.929 1.00 81.75 94 PHE A C 1
ATOM 660 O O . PHE A 1 94 ? 7.638 -1.772 5.441 1.00 81.75 94 PHE A O 1
ATOM 667 N N . TRP A 1 95 ? 5.678 -0.681 5.411 1.00 74.69 95 TRP A N 1
ATOM 668 C CA . TRP A 1 95 ? 6.005 0.111 6.600 1.00 74.69 95 TRP A CA 1
ATOM 669 C C . TRP A 1 95 ? 6.136 -0.800 7.853 1.00 74.69 95 TRP A C 1
ATOM 671 O O . TRP A 1 95 ? 6.544 -0.370 8.929 1.00 74.69 95 TRP A O 1
ATOM 681 N N . ASP A 1 96 ? 5.715 -2.070 7.745 1.00 71.25 96 ASP A N 1
ATOM 682 C CA . ASP A 1 96 ? 5.105 -2.809 8.843 1.00 71.25 96 ASP A CA 1
ATOM 683 C C . ASP A 1 96 ? 4.562 -4.196 8.410 1.00 71.25 96 ASP A C 1
ATOM 685 O O . ASP A 1 96 ? 4.603 -4.560 7.235 1.00 71.25 96 ASP A O 1
ATOM 689 N N . ASP A 1 97 ? 4.137 -5.023 9.381 1.00 80.69 97 ASP A N 1
ATOM 690 C CA . ASP A 1 97 ? 3.999 -6.478 9.200 1.00 80.69 97 ASP A CA 1
ATOM 691 C C . ASP A 1 97 ? 3.027 -6.882 8.077 1.00 80.69 97 ASP A C 1
ATOM 693 O O . ASP A 1 97 ? 1.847 -6.500 8.047 1.00 80.69 97 ASP A O 1
ATOM 697 N N . PHE A 1 98 ? 3.507 -7.789 7.227 1.00 86.75 98 PHE A N 1
ATOM 698 C CA . PHE A 1 98 ? 2.761 -8.330 6.100 1.00 86.75 98 PHE A CA 1
ATOM 699 C C . PHE A 1 98 ? 2.855 -9.862 6.001 1.00 86.75 98 PHE A C 1
ATOM 701 O O . PHE A 1 98 ? 3.858 -10.504 6.345 1.00 86.75 98 PHE A O 1
ATOM 708 N N . SER A 1 99 ? 1.796 -10.466 5.469 1.00 90.50 99 SER A N 1
ATOM 709 C CA . SER A 1 99 ? 1.704 -11.894 5.164 1.00 90.50 99 SER A CA 1
ATOM 710 C C . SER A 1 99 ? 0.988 -12.134 3.837 1.00 90.50 99 SER A C 1
ATOM 712 O O . SER A 1 99 ? 0.387 -11.217 3.287 1.00 90.50 99 SER A O 1
ATOM 714 N N . GLU A 1 100 ? 1.046 -13.377 3.345 1.00 91.25 100 GLU A N 1
ATOM 715 C CA . GLU A 1 100 ? 0.244 -13.832 2.192 1.00 91.25 100 GLU A CA 1
ATOM 716 C C . GLU A 1 100 ? 0.444 -12.966 0.933 1.00 91.25 100 GLU A C 1
ATOM 718 O O . GLU A 1 100 ? -0.510 -12.589 0.268 1.00 91.25 100 GLU A O 1
ATOM 723 N N . VAL A 1 101 ? 1.702 -12.616 0.634 1.00 93.44 101 VAL A N 1
ATOM 724 C CA . VAL A 1 101 ? 2.047 -11.803 -0.542 1.00 93.44 101 VAL A CA 1
ATOM 725 C C . VAL A 1 101 ? 1.987 -12.648 -1.803 1.00 93.44 101 VAL A C 1
ATOM 727 O O . VAL A 1 101 ? 2.679 -13.659 -1.907 1.00 93.44 101 VAL A O 1
ATOM 730 N N . GLU A 1 102 ? 1.240 -12.162 -2.780 1.00 94.81 102 GLU A N 1
ATOM 731 C CA . GLU A 1 102 ? 1.191 -12.672 -4.142 1.00 94.81 102 GLU A CA 1
ATOM 732 C C . GLU A 1 102 ? 1.520 -11.522 -5.099 1.00 94.81 102 GLU A C 1
ATOM 734 O O . GLU A 1 102 ? 1.064 -10.391 -4.913 1.00 94.81 102 GLU A O 1
ATOM 739 N N . ILE A 1 103 ? 2.358 -11.795 -6.101 1.00 94.38 103 ILE A N 1
ATOM 740 C CA . ILE A 1 103 ? 2.795 -10.801 -7.087 1.00 94.38 103 ILE A CA 1
ATOM 741 C C . ILE A 1 103 ? 2.622 -11.395 -8.475 1.00 94.38 103 ILE A C 1
ATOM 743 O O . ILE A 1 103 ? 3.176 -12.449 -8.782 1.00 94.38 103 ILE A O 1
ATOM 747 N N . GLU A 1 104 ? 1.917 -10.677 -9.338 1.00 95.19 104 GLU A N 1
ATOM 748 C CA . GLU A 1 104 ? 1.769 -11.010 -10.748 1.00 95.19 104 GLU A CA 1
ATOM 749 C C . GLU A 1 104 ? 2.258 -9.852 -11.615 1.00 95.19 104 GLU A C 1
ATOM 751 O O . GLU A 1 104 ? 1.947 -8.698 -11.332 1.00 95.19 104 GLU A O 1
ATOM 756 N N . ALA A 1 105 ? 2.949 -10.130 -12.723 1.00 92.12 105 ALA A N 1
ATOM 757 C CA . ALA A 1 105 ? 3.156 -9.134 -13.772 1.00 92.12 105 ALA A CA 1
ATOM 758 C C . ALA A 1 105 ? 2.820 -9.677 -15.152 1.00 92.12 105 ALA A C 1
ATOM 760 O O . ALA A 1 105 ? 3.196 -10.790 -15.525 1.00 92.12 105 ALA A O 1
ATOM 761 N N . GLY A 1 106 ? 2.092 -8.874 -15.930 1.00 85.44 106 GLY A N 1
ATOM 762 C CA . GLY A 1 106 ? 1.640 -9.279 -17.263 1.00 85.44 106 GLY A CA 1
ATOM 763 C C . GLY A 1 106 ? 0.829 -10.584 -17.264 1.00 85.44 106 GLY A C 1
ATOM 764 O O . GLY A 1 106 ? 0.835 -11.292 -18.267 1.00 85.44 106 GLY A O 1
ATOM 765 N N . GLY A 1 107 ? 0.167 -10.911 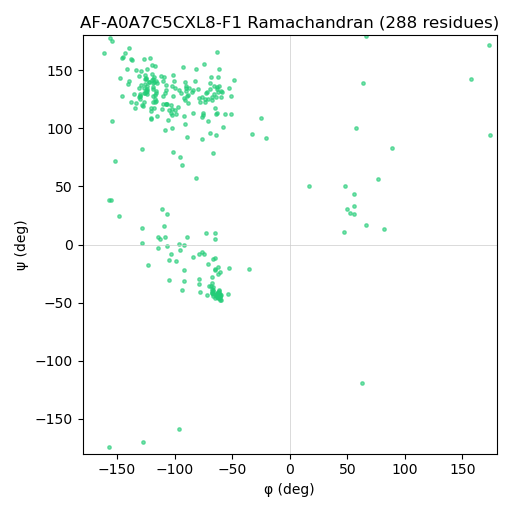-16.146 1.00 80.25 107 GLY A N 1
ATOM 766 C CA . GLY A 1 107 ? -0.624 -12.133 -15.966 1.00 80.25 107 GLY A CA 1
ATOM 767 C C . GLY A 1 107 ? 0.170 -13.389 -15.593 1.00 80.25 107 GLY A C 1
ATOM 768 O O . GLY A 1 107 ? -0.381 -14.481 -15.689 1.00 80.25 107 GLY A O 1
ATOM 769 N N . ASN A 1 108 ? 1.442 -13.262 -15.201 1.00 82.69 108 ASN A N 1
ATOM 770 C CA . ASN A 1 108 ? 2.241 -14.374 -14.682 1.00 82.69 108 ASN A CA 1
ATOM 771 C C . ASN A 1 108 ? 2.674 -14.095 -13.245 1.00 82.69 108 ASN A C 1
ATOM 773 O O . ASN A 1 108 ? 3.084 -12.976 -12.939 1.00 82.69 108 ASN A O 1
ATOM 777 N N . GLU A 1 109 ? 2.645 -15.125 -12.404 1.00 89.06 109 GLU A N 1
ATOM 778 C CA . GLU A 1 109 ? 3.193 -15.074 -11.050 1.00 89.06 109 GLU A CA 1
ATOM 779 C C . GLU A 1 109 ? 4.703 -14.790 -11.090 1.00 89.06 109 GLU A C 1
ATOM 781 O O . GLU A 1 109 ? 5.447 -15.355 -11.901 1.00 89.06 109 GLU A O 1
ATOM 786 N N . ILE A 1 110 ? 5.154 -13.901 -10.210 1.00 91.19 110 ILE A N 1
ATOM 787 C CA . ILE A 1 110 ? 6.548 -13.498 -10.078 1.00 91.19 110 ILE A CA 1
ATOM 788 C C . ILE A 1 110 ? 7.144 -14.088 -8.809 1.00 91.19 110 ILE A C 1
ATOM 790 O O . ILE A 1 110 ? 6.612 -13.940 -7.711 1.00 91.19 110 ILE A O 1
ATOM 794 N N . HIS A 1 111 ? 8.333 -14.672 -8.950 1.00 91.31 111 HIS A N 1
ATOM 795 C CA . HIS A 1 111 ? 9.140 -15.023 -7.795 1.00 91.31 111 HIS A CA 1
ATOM 796 C C . HIS A 1 111 ? 9.732 -13.768 -7.146 1.00 91.31 111 HIS A C 1
ATOM 798 O O . HIS A 1 111 ? 10.356 -12.945 -7.820 1.00 91.31 111 HIS A O 1
ATOM 804 N N . TYR A 1 112 ? 9.582 -13.655 -5.831 1.00 92.19 112 TYR A N 1
ATOM 805 C CA . TYR A 1 112 ? 10.110 -12.552 -5.041 1.00 92.19 112 TYR A CA 1
ATOM 806 C C . TYR A 1 112 ? 10.952 -13.068 -3.873 1.00 92.19 112 TYR A C 1
ATOM 808 O O . TYR A 1 112 ? 10.818 -14.208 -3.429 1.00 92.19 112 TYR A O 1
ATOM 816 N N . SER A 1 113 ? 11.810 -12.200 -3.348 1.00 90.19 113 SER A N 1
ATOM 817 C CA . SER A 1 113 ? 12.585 -12.439 -2.131 1.00 90.19 113 SER A CA 1
ATOM 818 C C . SER A 1 113 ? 12.167 -11.456 -1.049 1.00 90.19 113 SER A C 1
ATOM 820 O O . SER A 1 113 ? 11.972 -10.278 -1.327 1.00 90.19 113 SER A O 1
ATOM 822 N N . ARG A 1 114 ? 12.039 -11.912 0.200 1.00 89.62 114 ARG A N 1
ATOM 823 C CA . ARG A 1 114 ? 11.907 -10.988 1.336 1.00 89.62 114 ARG A CA 1
ATOM 824 C C . ARG A 1 114 ? 13.235 -10.267 1.550 1.00 89.62 114 ARG A C 1
ATOM 826 O O . ARG A 1 114 ? 14.291 -10.890 1.465 1.00 89.62 114 ARG A O 1
ATOM 833 N N . THR A 1 115 ? 13.175 -8.976 1.835 1.00 85.94 115 THR A N 1
ATOM 834 C CA . THR A 1 115 ? 14.356 -8.134 2.038 1.00 85.94 115 THR A CA 1
ATOM 835 C C . THR A 1 115 ? 14.109 -7.104 3.137 1.00 85.94 115 THR A C 1
ATOM 837 O O . THR A 1 115 ? 12.968 -6.866 3.528 1.00 85.94 115 THR A O 1
ATOM 840 N N . THR A 1 116 ? 15.179 -6.489 3.627 1.00 83.00 116 THR A N 1
ATOM 841 C CA . THR A 1 116 ? 15.137 -5.349 4.547 1.00 83.00 116 THR A CA 1
ATOM 842 C C . THR A 1 116 ? 15.974 -4.236 3.939 1.00 83.00 116 THR A C 1
ATOM 844 O O . THR A 1 116 ? 17.081 -4.491 3.464 1.00 83.00 116 THR A O 1
ATOM 847 N N . PHE A 1 117 ? 15.473 -3.008 3.947 1.00 76.00 117 PHE A N 1
ATOM 848 C CA . PHE A 1 117 ? 16.182 -1.856 3.393 1.00 76.00 117 PHE A CA 1
ATOM 849 C C . PHE A 1 117 ? 16.040 -0.648 4.319 1.00 76.00 117 PHE A C 1
ATOM 851 O O . PHE A 1 117 ? 15.170 -0.593 5.188 1.00 76.00 117 PHE A O 1
ATOM 858 N N . MET A 1 118 ? 16.953 0.305 4.153 1.00 74.31 118 MET A N 1
ATOM 859 C CA . MET A 1 118 ? 16.956 1.555 4.902 1.00 74.31 118 MET A CA 1
ATOM 860 C C . MET A 1 118 ? 16.041 2.570 4.221 1.00 74.31 118 MET A C 1
ATOM 862 O O . MET A 1 118 ? 16.160 2.806 3.020 1.00 74.31 118 MET A O 1
ATOM 866 N N . TYR A 1 119 ? 15.172 3.199 4.999 1.00 71.75 119 TYR A N 1
ATOM 867 C CA . TYR A 1 119 ? 14.313 4.296 4.590 1.00 71.75 119 TYR A CA 1
ATOM 868 C C . TYR A 1 119 ? 14.583 5.509 5.480 1.00 71.75 119 TYR A C 1
ATOM 870 O O . TYR A 1 119 ? 14.805 5.383 6.682 1.00 71.75 119 TYR A O 1
ATOM 878 N N . THR A 1 120 ? 14.596 6.699 4.892 1.00 67.25 120 THR A N 1
ATOM 879 C CA . THR A 1 120 ? 14.747 7.951 5.637 1.00 67.25 120 THR A CA 1
ATOM 880 C C . THR A 1 120 ? 13.515 8.794 5.363 1.00 67.25 120 THR A C 1
ATOM 882 O O . THR A 1 120 ? 13.344 9.287 4.249 1.00 67.25 120 THR A O 1
ATOM 885 N N . SER A 1 121 ? 12.652 8.929 6.371 1.00 61.16 121 SER A N 1
ATOM 886 C CA . SER A 1 121 ? 11.451 9.764 6.285 1.00 61.16 121 SER A CA 1
ATOM 887 C C . SER A 1 121 ? 11.833 11.242 6.155 1.00 61.16 121 SER A C 1
ATOM 889 O O . SER A 1 121 ? 12.710 11.739 6.868 1.00 61.16 121 SER A O 1
ATOM 891 N N . GLN A 1 122 ? 11.158 11.961 5.255 1.00 55.75 122 GLN A N 1
ATOM 892 C CA . GLN A 1 122 ? 11.260 13.415 5.146 1.00 55.75 122 GLN A CA 1
ATOM 893 C C . GLN A 1 122 ? 10.425 14.131 6.216 1.00 55.75 122 GLN A C 1
ATOM 895 O O . GLN A 1 122 ? 10.801 15.220 6.652 1.00 55.75 122 GLN A O 1
ATOM 900 N N . GLU A 1 123 ? 9.317 13.537 6.671 1.00 51.06 123 GLU A N 1
ATOM 901 C CA . GLU A 1 123 ? 8.399 14.177 7.625 1.00 51.06 123 GLU A CA 1
ATOM 902 C C . GLU A 1 123 ? 8.996 14.371 9.025 1.00 51.06 123 GLU A C 1
ATOM 904 O O . GLU A 1 123 ? 8.628 15.318 9.724 1.00 51.06 123 GLU A O 1
ATOM 909 N N . HIS A 1 124 ? 9.945 13.529 9.441 1.00 45.44 124 HIS A N 1
ATOM 910 C CA . HIS A 1 124 ? 10.454 13.589 10.811 1.00 45.44 124 HIS A CA 1
ATOM 911 C C . HIS A 1 124 ? 11.557 14.624 11.053 1.00 45.44 124 HIS A C 1
ATOM 913 O O . HIS A 1 124 ? 11.854 14.895 12.215 1.00 45.44 124 HIS A O 1
ATOM 919 N N . ASN A 1 125 ? 12.147 15.248 10.018 1.00 43.53 125 ASN A N 1
ATOM 920 C CA . ASN A 1 125 ? 13.237 16.242 10.144 1.00 43.53 125 ASN A CA 1
ATOM 921 C C . ASN A 1 125 ? 14.399 15.825 11.087 1.00 43.53 125 ASN A C 1
ATOM 923 O O . ASN A 1 125 ? 15.251 16.647 11.428 1.00 43.53 125 ASN A O 1
ATOM 927 N N . SER A 1 126 ? 14.441 14.564 11.521 1.00 48.22 126 SER A N 1
ATOM 928 C CA . SER A 1 126 ? 15.345 14.052 12.545 1.00 48.22 126 SER A CA 1
ATOM 929 C C . SER A 1 126 ? 16.553 13.353 11.933 1.00 48.22 126 SER A C 1
ATOM 931 O O . SER A 1 126 ? 17.543 13.137 12.625 1.00 48.22 126 SER A O 1
ATOM 933 N N . GLY A 1 127 ? 16.503 13.045 10.630 1.00 55.03 127 GLY A N 1
ATOM 934 C CA . GLY A 1 127 ? 17.519 12.227 9.973 1.00 55.03 127 GLY A CA 1
ATOM 935 C C . GLY A 1 127 ? 17.531 10.784 10.481 1.00 55.03 127 GLY A C 1
ATOM 936 O O . GLY A 1 127 ? 18.526 10.087 10.279 1.00 55.03 127 GLY A O 1
ATOM 937 N N . ASP A 1 128 ? 16.460 10.344 11.150 1.00 62.19 128 ASP A N 1
ATOM 938 C CA . ASP A 1 128 ? 16.350 8.972 11.621 1.00 62.19 128 ASP A CA 1
ATOM 939 C C . ASP A 1 128 ? 16.233 8.030 10.420 1.00 62.19 128 ASP A C 1
ATOM 941 O O . ASP A 1 128 ? 15.414 8.208 9.514 1.00 62.19 128 ASP A O 1
ATOM 945 N N . VAL A 1 129 ? 17.119 7.039 10.406 1.00 64.38 129 VAL A N 1
ATOM 946 C CA . VAL A 1 129 ? 17.078 5.935 9.455 1.00 64.38 129 VAL A CA 1
ATOM 947 C C . VAL A 1 129 ? 16.201 4.852 10.054 1.00 64.38 129 VAL A C 1
ATOM 949 O O . VAL A 1 129 ? 16.499 4.320 11.125 1.00 64.38 129 VAL A O 1
ATOM 952 N N . GLU A 1 130 ? 15.158 4.491 9.329 1.00 72.62 130 GLU A N 1
ATOM 953 C CA . GLU A 1 130 ? 14.292 3.374 9.651 1.00 72.62 130 GLU A CA 1
ATOM 954 C C . GLU A 1 130 ? 14.650 2.173 8.782 1.00 72.62 130 GLU A C 1
ATOM 956 O O . GLU A 1 130 ? 15.066 2.307 7.631 1.00 72.62 130 GLU A O 1
ATOM 961 N N . PHE A 1 131 ? 14.518 0.979 9.347 1.00 73.50 131 PHE A N 1
ATOM 962 C CA . PHE A 1 131 ? 14.665 -0.260 8.597 1.00 73.50 131 PHE A CA 1
ATOM 963 C C . PHE A 1 131 ? 13.276 -0.810 8.333 1.00 73.50 131 PHE A C 1
ATOM 965 O O . PHE A 1 131 ? 12.545 -1.109 9.275 1.00 73.50 131 PHE A O 1
ATOM 972 N N . LEU A 1 132 ? 12.940 -0.948 7.058 1.00 78.25 132 LEU A N 1
ATOM 973 C CA . LEU A 1 132 ? 11.655 -1.458 6.614 1.00 78.25 132 LEU A CA 1
ATOM 974 C C . LEU A 1 132 ? 11.839 -2.843 5.997 1.00 78.25 132 LEU A C 1
ATOM 976 O O . LEU A 1 132 ? 12.825 -3.108 5.299 1.00 78.25 132 LEU A O 1
ATOM 980 N N . GLU A 1 133 ? 10.891 -3.736 6.266 1.00 85.81 133 GLU A N 1
ATOM 981 C CA . GLU A 1 133 ? 10.808 -5.013 5.567 1.00 85.81 133 GLU A CA 1
ATOM 982 C C . GLU A 1 133 ? 10.105 -4.828 4.221 1.00 85.81 133 GLU A C 1
ATOM 984 O O . GLU A 1 133 ? 9.282 -3.942 4.017 1.00 85.81 133 GLU A O 1
ATOM 989 N N . GLY A 1 134 ? 10.454 -5.667 3.259 1.00 87.50 134 GLY A N 1
ATOM 990 C CA . GLY A 1 134 ? 9.976 -5.543 1.897 1.00 87.50 134 GLY A CA 1
ATOM 991 C C . GLY A 1 134 ? 10.016 -6.858 1.154 1.00 87.50 134 GLY A C 1
ATOM 992 O O . GLY A 1 134 ? 10.514 -7.880 1.640 1.00 87.50 134 GLY A O 1
ATOM 993 N N . VAL A 1 135 ? 9.543 -6.805 -0.080 1.00 89.75 135 VAL A N 1
ATOM 994 C CA . VAL A 1 135 ? 9.833 -7.832 -1.079 1.00 89.75 135 VAL A CA 1
ATOM 995 C C . VAL A 1 135 ? 10.579 -7.210 -2.245 1.00 89.75 135 VAL A C 1
ATOM 997 O O . VAL A 1 135 ? 10.305 -6.078 -2.630 1.00 89.75 135 VAL A O 1
ATOM 1000 N N . SER A 1 136 ? 11.534 -7.943 -2.804 1.00 89.50 136 SER A N 1
ATOM 1001 C CA . SER A 1 136 ? 12.231 -7.575 -4.027 1.00 89.50 136 SER A CA 1
ATOM 1002 C C . SER A 1 136 ? 11.958 -8.588 -5.128 1.00 89.50 136 SER A C 1
ATOM 1004 O O . SER A 1 136 ? 11.880 -9.795 -4.888 1.00 89.50 136 SER A O 1
ATOM 1006 N N . PHE A 1 137 ? 11.794 -8.093 -6.345 1.00 89.19 137 PHE A N 1
ATOM 1007 C CA . PHE A 1 137 ? 11.581 -8.903 -7.539 1.00 89.19 137 PHE A CA 1
ATOM 1008 C C . PHE A 1 137 ? 12.048 -8.140 -8.775 1.00 89.19 137 PHE A C 1
ATOM 1010 O O . PHE A 1 137 ? 12.460 -6.985 -8.695 1.00 89.19 137 PHE A O 1
ATOM 1017 N N . THR A 1 138 ? 12.008 -8.788 -9.931 1.00 89.44 138 THR A N 1
ATOM 1018 C CA . THR A 1 138 ? 12.425 -8.183 -11.196 1.00 89.44 138 THR A CA 1
ATOM 1019 C C . THR A 1 138 ? 11.309 -8.307 -12.214 1.00 89.44 138 THR A C 1
ATOM 1021 O O . THR A 1 138 ? 10.683 -9.359 -12.331 1.00 89.44 138 THR A O 1
ATOM 1024 N N . ILE A 1 139 ? 11.086 -7.237 -12.972 1.00 91.25 139 ILE A N 1
ATOM 1025 C CA . ILE A 1 139 ? 10.207 -7.243 -14.140 1.00 91.25 139 ILE A CA 1
ATOM 1026 C C . ILE A 1 139 ? 10.997 -6.879 -15.390 1.00 91.25 139 ILE A C 1
ATOM 1028 O O . 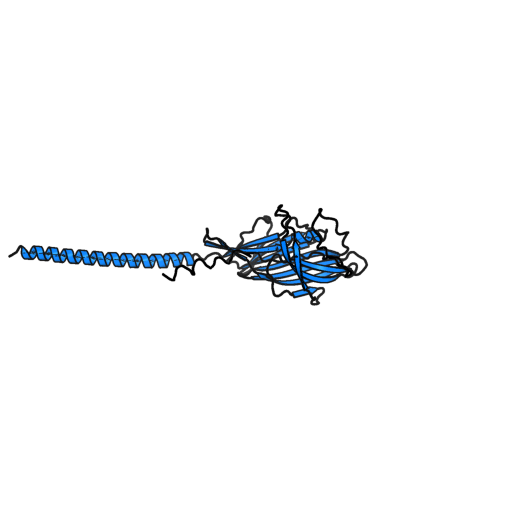ILE A 1 139 ? 11.994 -6.164 -15.321 1.00 91.25 139 ILE A O 1
ATOM 1032 N N . VAL A 1 140 ? 10.514 -7.327 -16.544 1.00 90.56 140 VAL A N 1
ATOM 1033 C CA . VAL A 1 140 ? 10.991 -6.858 -17.847 1.00 90.56 140 VAL A CA 1
ATOM 1034 C C . VAL A 1 140 ? 9.881 -6.033 -18.475 1.00 90.56 140 VAL A C 1
ATOM 1036 O O . VAL A 1 140 ? 8.778 -6.541 -18.671 1.00 90.56 140 VAL A O 1
ATOM 1039 N N . VAL A 1 141 ? 10.161 -4.768 -18.784 1.00 90.75 141 VAL A N 1
ATOM 1040 C CA . VAL A 1 141 ? 9.211 -3.868 -19.445 1.00 90.75 141 VAL A CA 1
ATOM 1041 C C . VAL A 1 141 ? 9.605 -3.733 -20.915 1.00 90.75 141 VAL A C 1
ATOM 1043 O O . VAL A 1 141 ? 10.664 -3.162 -21.200 1.00 90.75 141 VAL A O 1
ATOM 1046 N N . PRO A 1 142 ? 8.789 -4.235 -21.864 1.00 93.38 142 PRO A N 1
ATOM 1047 C CA . PRO A 1 142 ? 9.155 -4.198 -23.272 1.00 93.38 142 PRO A CA 1
ATOM 1048 C C . PRO A 1 142 ? 9.337 -2.774 -23.801 1.00 93.38 142 PRO A C 1
ATOM 1050 O O . PRO A 1 142 ? 8.681 -1.844 -23.319 1.00 93.38 142 PRO A O 1
ATOM 1053 N N . GLY A 1 143 ? 10.199 -2.612 -24.803 1.00 93.00 143 GLY A N 1
ATOM 1054 C CA . GLY A 1 143 ? 10.477 -1.319 -25.430 1.00 93.00 143 GLY A CA 1
ATOM 1055 C C . GLY A 1 143 ? 9.205 -0.611 -25.900 1.00 93.00 143 GLY A C 1
ATOM 1056 O O . GLY A 1 143 ? 8.317 -1.224 -26.498 1.00 93.00 143 GLY A O 1
ATOM 1057 N N . MET A 1 144 ? 9.103 0.690 -25.620 1.00 92.19 144 MET A N 1
ATOM 1058 C CA . MET A 1 144 ? 7.956 1.544 -25.962 1.00 92.19 144 MET A CA 1
ATOM 1059 C C . MET A 1 144 ? 6.598 0.991 -25.487 1.00 92.19 144 MET A C 1
ATOM 1061 O O . MET A 1 144 ? 5.558 1.272 -26.092 1.00 92.19 144 MET A O 1
ATOM 1065 N N . SER A 1 145 ? 6.597 0.191 -24.419 1.00 94.88 145 SER A N 1
ATOM 1066 C CA . SER A 1 145 ? 5.426 -0.528 -23.919 1.00 94.88 145 SER A CA 1
ATOM 1067 C C . SER A 1 145 ? 5.184 -0.259 -22.433 1.00 94.88 145 SER A C 1
ATOM 1069 O O . SER A 1 145 ? 5.757 0.648 -21.825 1.00 94.88 145 SER A O 1
ATOM 1071 N N . ARG A 1 146 ? 4.269 -1.030 -21.849 1.00 94.62 146 ARG A N 1
ATOM 1072 C CA . ARG A 1 146 ? 3.910 -0.983 -20.436 1.00 94.62 146 ARG A CA 1
ATOM 1073 C C . ARG A 1 146 ? 3.657 -2.375 -19.881 1.00 94.62 146 ARG A C 1
ATOM 1075 O O . ARG A 1 146 ? 3.204 -3.256 -20.611 1.00 94.62 146 ARG A O 1
ATOM 1082 N N . VAL A 1 147 ? 3.903 -2.545 -18.589 1.00 95.19 147 VAL A N 1
ATOM 1083 C CA . VAL A 1 147 ? 3.641 -3.780 -17.845 1.00 95.19 147 VAL A CA 1
ATOM 1084 C C . VAL A 1 147 ? 2.857 -3.439 -16.592 1.00 95.19 147 VAL A C 1
ATOM 1086 O O . VAL A 1 147 ? 3.235 -2.542 -15.843 1.00 95.19 147 VAL A O 1
ATOM 1089 N N . ALA A 1 148 ? 1.755 -4.156 -16.386 1.00 95.75 148 ALA A N 1
ATOM 1090 C CA . ALA A 1 148 ? 0.999 -4.104 -15.146 1.00 95.75 148 ALA A CA 1
ATOM 1091 C C . ALA A 1 148 ? 1.581 -5.115 -14.157 1.00 95.75 148 ALA A C 1
ATOM 1093 O O . ALA A 1 148 ? 1.831 -6.262 -14.539 1.00 95.75 148 ALA A O 1
ATOM 1094 N N . VAL A 1 149 ? 1.763 -4.678 -12.917 1.00 95.88 149 VAL A N 1
ATOM 1095 C CA . VAL A 1 149 ? 2.130 -5.493 -11.763 1.00 95.88 149 VAL A CA 1
ATOM 1096 C C . VAL A 1 149 ? 0.989 -5.406 -10.762 1.00 95.88 149 VAL A C 1
ATOM 1098 O O . VAL A 1 149 ? 0.636 -4.312 -10.331 1.00 95.88 149 VAL A O 1
ATOM 1101 N N . ASN A 1 150 ? 0.421 -6.547 -10.399 1.00 95.62 150 ASN A N 1
ATOM 1102 C CA . ASN A 1 150 ? -0.590 -6.651 -9.360 1.00 95.62 150 ASN A CA 1
ATOM 1103 C C . ASN A 1 150 ? 0.036 -7.303 -8.135 1.00 95.62 150 ASN A C 1
ATOM 1105 O O . ASN A 1 150 ? 0.789 -8.269 -8.254 1.00 95.62 150 ASN A O 1
ATOM 1109 N N . VAL A 1 151 ? -0.280 -6.766 -6.968 1.00 94.38 151 VAL A N 1
ATOM 1110 C CA . VAL A 1 151 ? 0.201 -7.249 -5.683 1.00 94.38 151 VAL A CA 1
ATOM 1111 C C . VAL A 1 151 ? -0.999 -7.395 -4.772 1.00 94.38 151 VAL A C 1
ATOM 1113 O O . VAL A 1 151 ? -1.740 -6.434 -4.566 1.00 94.38 151 VAL A O 1
ATOM 1116 N N . SER A 1 152 ? -1.181 -8.575 -4.202 1.00 94.62 152 SER A N 1
ATOM 1117 C CA . SER A 1 152 ? -2.142 -8.799 -3.127 1.00 94.62 152 SER A CA 1
ATOM 1118 C C . SER A 1 152 ? -1.420 -9.272 -1.885 1.00 94.62 152 SER A C 1
ATOM 1120 O O . SER A 1 152 ? -0.469 -10.045 -1.971 1.00 94.62 152 SER A O 1
ATOM 1122 N N . TYR A 1 153 ? -1.833 -8.770 -0.727 1.00 94.19 153 TYR A N 1
ATOM 1123 C CA . TYR A 1 153 ? -1.272 -9.205 0.544 1.00 94.19 153 TYR A CA 1
ATOM 1124 C C . TYR A 1 153 ? -2.192 -8.852 1.716 1.00 94.19 153 TYR A C 1
ATOM 1126 O O . TYR A 1 153 ? -3.089 -8.009 1.609 1.00 94.19 153 TYR A O 1
ATOM 1134 N N . THR A 1 154 ? -1.931 -9.475 2.863 1.00 92.81 154 THR A N 1
ATOM 1135 C CA . THR A 1 154 ? -2.587 -9.143 4.128 1.00 92.81 154 THR A CA 1
ATOM 1136 C C . THR A 1 154 ? -1.645 -8.313 4.992 1.00 92.81 154 THR A C 1
ATOM 1138 O O . THR A 1 154 ? -0.589 -8.784 5.417 1.00 92.81 154 THR A O 1
ATOM 1141 N N . GLY A 1 155 ? -2.035 -7.070 5.272 1.00 87.38 155 GLY A N 1
ATOM 1142 C CA . GLY A 1 155 ? -1.369 -6.200 6.243 1.00 87.38 155 GLY A CA 1
ATOM 1143 C C . GLY A 1 155 ? -2.010 -6.314 7.625 1.00 87.38 155 GLY A C 1
ATOM 1144 O O . GLY A 1 155 ? -3.200 -6.601 7.748 1.00 87.38 155 GLY A O 1
ATOM 1145 N N . LYS A 1 156 ? -1.256 -6.072 8.695 1.00 85.31 156 LYS A N 1
ATOM 1146 C CA . LYS A 1 156 ? -1.774 -6.097 10.075 1.00 85.31 156 LYS A CA 1
ATOM 1147 C C . LYS A 1 156 ? -2.310 -4.732 10.540 1.00 85.31 156 LYS A C 1
ATOM 1149 O O . LYS A 1 156 ? -1.620 -3.726 10.541 1.00 85.31 156 LYS A O 1
ATOM 1154 N N . VAL A 1 157 ? -3.533 -4.673 11.050 1.00 81.56 157 VAL A N 1
ATOM 1155 C CA . VAL A 1 157 ? -4.072 -3.413 11.598 1.00 81.56 157 VAL A CA 1
ATOM 1156 C C . VAL A 1 157 ? -3.528 -3.169 13.002 1.00 81.56 157 VAL A C 1
ATOM 1158 O O . VAL A 1 157 ? -3.552 -4.061 13.853 1.00 81.56 157 VAL A O 1
ATOM 1161 N N . ASN A 1 158 ? -3.084 -1.944 13.266 1.00 79.00 158 ASN A N 1
ATOM 1162 C CA . ASN A 1 158 ? -2.528 -1.570 14.567 1.00 79.00 158 ASN A CA 1
ATOM 1163 C C . ASN A 1 158 ? -3.608 -1.040 15.458 1.00 79.00 158 ASN A C 1
ATOM 1165 O O . ASN A 1 158 ? -4.470 -0.278 15.025 1.00 79.00 158 ASN A O 1
ATOM 1169 N N . VAL A 1 159 ? -3.515 -1.435 16.716 1.00 75.31 159 VAL A N 1
ATOM 1170 C CA . VAL A 1 159 ? -4.531 -1.161 17.709 1.00 75.31 159 VAL A CA 1
ATOM 1171 C C . VAL A 1 159 ? -3.887 -0.370 18.829 1.00 75.31 159 VAL A C 1
ATOM 1173 O O . VAL A 1 159 ? -3.024 -0.880 19.542 1.00 75.31 159 VAL A O 1
ATOM 1176 N N . TYR A 1 160 ? -4.329 0.869 18.986 1.00 72.38 160 TYR A N 1
ATOM 1177 C CA . TY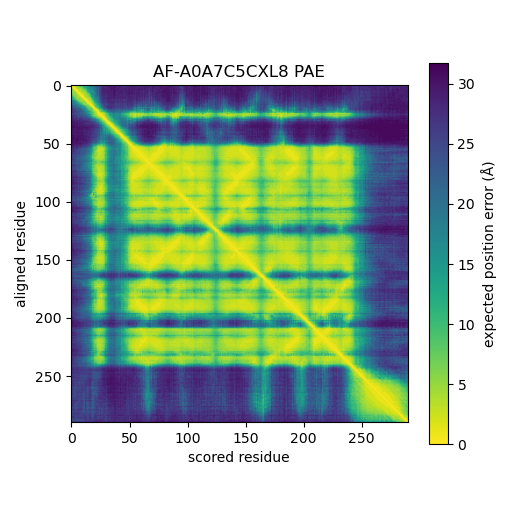R A 1 160 ? -3.957 1.734 20.090 1.00 72.38 160 TYR A CA 1
ATOM 1178 C C . TYR A 1 160 ? -5.100 1.760 21.094 1.00 72.38 160 TYR A C 1
ATOM 1180 O O . TYR A 1 160 ? -6.180 2.288 20.813 1.00 72.38 160 TYR A O 1
ATOM 1188 N N . ASP A 1 161 ? -4.860 1.179 22.267 1.00 65.62 161 ASP A N 1
ATOM 1189 C CA . ASP A 1 161 ? -5.726 1.392 23.420 1.00 65.62 161 ASP A CA 1
ATOM 1190 C C . ASP A 1 161 ? -5.285 2.686 24.102 1.00 65.62 161 ASP A C 1
ATOM 1192 O O . ASP A 1 161 ? -4.157 2.804 24.585 1.00 65.62 161 ASP A O 1
ATOM 1196 N N . THR A 1 162 ? -6.146 3.699 24.069 1.00 59.41 162 THR A N 1
ATOM 1197 C CA . THR A 1 162 ? -5.852 4.962 24.742 1.00 59.41 162 THR A CA 1
ATOM 1198 C C . THR A 1 162 ? -6.395 4.903 26.165 1.00 59.41 162 THR A C 1
ATOM 1200 O O . THR A 1 162 ? -7.594 5.074 26.405 1.00 59.41 162 THR A O 1
ATOM 1203 N N . ASP A 1 163 ? -5.486 4.715 27.129 1.00 48.97 163 ASP A N 1
ATOM 1204 C CA . ASP A 1 163 ? -5.788 4.599 28.568 1.00 48.97 163 ASP A CA 1
ATOM 1205 C C . ASP A 1 163 ? -6.638 5.762 29.126 1.00 48.97 163 ASP A C 1
ATOM 1207 O O . ASP A 1 163 ? -7.281 5.636 30.169 1.00 48.97 163 ASP A O 1
ATOM 1211 N N . LEU A 1 164 ? -6.662 6.911 28.444 1.00 52.50 164 LEU A N 1
ATOM 1212 C CA . LEU A 1 164 ? -7.315 8.134 28.911 1.00 52.50 164 LEU A CA 1
ATOM 1213 C C . LEU A 1 164 ? -8.774 8.300 28.449 1.00 52.50 164 LEU A C 1
ATOM 1215 O O . LEU A 1 164 ? -9.519 9.004 29.129 1.00 52.50 164 LEU A O 1
ATOM 1219 N N . ASN A 1 165 ? -9.214 7.643 27.365 1.00 52.25 165 ASN A N 1
ATOM 1220 C CA . ASN A 1 165 ? -10.509 7.947 26.731 1.00 52.25 165 ASN A CA 1
ATOM 1221 C C . ASN A 1 165 ? -11.443 6.751 26.503 1.00 52.25 165 ASN A C 1
ATOM 1223 O O . ASN A 1 165 ? -12.559 6.954 26.028 1.00 52.25 165 ASN A O 1
ATOM 1227 N N . ASN A 1 166 ? -11.072 5.523 26.895 1.00 57.50 166 ASN A N 1
ATOM 1228 C CA . ASN A 1 166 ? -11.879 4.331 26.585 1.00 57.50 166 ASN A CA 1
ATOM 1229 C C . ASN A 1 166 ? -12.130 4.179 25.066 1.00 57.50 166 ASN A C 1
ATOM 1231 O O . ASN A 1 166 ? -13.182 3.693 24.649 1.00 57.50 166 ASN A O 1
ATOM 1235 N N . GLU A 1 167 ? -11.180 4.585 24.231 1.00 61.34 167 GLU A N 1
ATOM 1236 C CA . GLU A 1 167 ? -11.279 4.529 22.772 1.00 61.34 167 GLU A CA 1
ATOM 1237 C C . GLU A 1 167 ? -10.207 3.578 22.243 1.00 61.34 167 GLU A C 1
ATOM 1239 O O . GLU A 1 167 ? -9.040 3.671 22.629 1.00 61.34 167 GLU A O 1
ATOM 1244 N N . ILE A 1 168 ? -10.629 2.643 21.383 1.00 68.31 168 ILE A N 1
ATOM 1245 C CA . ILE A 1 168 ? -9.712 1.785 20.631 1.00 68.31 168 ILE A CA 1
ATOM 1246 C C . ILE A 1 168 ? -9.577 2.400 19.243 1.00 68.31 168 ILE A C 1
ATOM 1248 O O . ILE A 1 168 ? -10.545 2.410 18.473 1.00 68.31 168 ILE A O 1
ATOM 1252 N N . LEU A 1 169 ? -8.384 2.910 18.961 1.00 74.00 169 LEU A N 1
ATOM 1253 C CA . LEU A 1 169 ? -7.997 3.494 17.684 1.00 74.00 169 LEU A CA 1
ATOM 1254 C C . LEU A 1 169 ? -7.315 2.431 16.824 1.00 74.00 169 LEU A C 1
ATOM 1256 O O . LEU A 1 169 ? -6.403 1.745 17.282 1.00 74.00 169 LEU A O 1
ATOM 1260 N N . TYR A 1 170 ? -7.761 2.307 15.580 1.00 79.06 170 TYR A N 1
ATOM 1261 C CA . TYR A 1 170 ? -7.248 1.361 14.594 1.00 79.06 170 TYR A CA 1
ATOM 1262 C C . TYR A 1 170 ? -6.629 2.114 13.427 1.00 79.06 170 TYR A C 1
ATOM 1264 O O . TYR A 1 170 ? -7.331 2.929 12.828 1.00 79.06 170 TYR A O 1
ATOM 1272 N N . TRP A 1 171 ? -5.357 1.869 13.109 1.00 79.44 171 TRP A N 1
ATOM 1273 C CA . TRP A 1 171 ? -4.628 2.611 12.072 1.00 79.44 171 TRP A CA 1
ATOM 1274 C C . TRP A 1 171 ? -4.013 1.694 11.010 1.00 79.44 171 TRP A C 1
ATOM 1276 O O . TRP A 1 171 ? -3.551 0.592 11.327 1.00 79.44 171 TRP A O 1
ATOM 1286 N N . PHE A 1 172 ? -3.980 2.202 9.775 1.00 80.81 172 PHE A N 1
ATOM 1287 C CA . PHE A 1 172 ? -3.361 1.592 8.594 1.00 80.81 172 PHE A CA 1
ATOM 1288 C C . PHE A 1 172 ? -2.617 2.683 7.789 1.00 80.81 172 PHE A C 1
ATOM 1290 O O . PHE A 1 172 ? -3.254 3.675 7.433 1.00 80.81 172 PHE A O 1
ATOM 1297 N N . SER A 1 173 ? -1.302 2.542 7.542 1.00 78.81 173 SER A N 1
ATOM 1298 C CA . SER A 1 173 ? -0.411 3.574 6.950 1.00 78.81 173 SER A CA 1
ATOM 1299 C C . SER A 1 173 ? 0.281 3.173 5.641 1.00 78.81 173 SER A C 1
ATOM 1301 O O . SER A 1 173 ? 1.168 2.330 5.648 1.00 78.81 173 SER A O 1
ATOM 1303 N N . TYR A 1 174 ? -0.121 3.741 4.504 1.00 78.88 174 TYR A N 1
ATOM 1304 C CA . TYR A 1 174 ? 0.390 3.395 3.173 1.00 78.88 174 TYR A CA 1
ATOM 1305 C C . TYR A 1 174 ? 1.571 4.274 2.761 1.00 78.88 174 TYR A C 1
ATOM 1307 O O . TYR A 1 174 ? 1.425 5.492 2.747 1.00 78.88 174 TYR A O 1
ATOM 1315 N N . LEU A 1 175 ? 2.709 3.699 2.370 1.00 76.25 175 LEU A N 1
ATOM 1316 C CA . LEU A 1 175 ? 3.856 4.479 1.902 1.00 76.25 175 LEU A CA 1
ATOM 1317 C C . LEU A 1 175 ? 3.609 5.006 0.486 1.00 76.25 175 LEU A C 1
ATOM 1319 O O . LEU A 1 175 ? 3.611 4.230 -0.459 1.00 76.25 175 LEU A O 1
ATOM 1323 N N . VAL A 1 176 ? 3.443 6.325 0.333 1.00 75.12 176 VAL A N 1
ATOM 1324 C CA . VAL A 1 176 ? 3.308 7.006 -0.973 1.00 75.12 176 VAL A CA 1
ATOM 1325 C C . VAL A 1 176 ? 4.558 7.761 -1.383 1.00 75.12 176 VAL A C 1
ATOM 1327 O O . VAL A 1 176 ? 4.839 7.874 -2.576 1.00 75.12 176 VAL A O 1
ATOM 1330 N N . GLY A 1 177 ? 5.323 8.265 -0.410 1.00 62.16 177 GLY A N 1
ATOM 1331 C CA . GLY A 1 177 ? 6.480 9.125 -0.662 1.00 62.16 177 GLY A CA 1
ATOM 1332 C C . GLY A 1 177 ? 7.579 8.433 -1.453 1.00 62.16 177 GLY A C 1
ATOM 1333 O O . GLY A 1 177 ? 8.384 9.088 -2.105 1.00 62.16 177 GLY A O 1
ATOM 1334 N N . SER A 1 178 ? 7.578 7.104 -1.491 1.00 68.31 178 SER A N 1
ATOM 1335 C CA . SER A 1 178 ? 8.533 6.338 -2.274 1.00 68.31 178 SER A CA 1
ATOM 1336 C C . SER A 1 178 ? 8.368 6.517 -3.798 1.00 68.31 178 SER A C 1
ATOM 1338 O O . SER A 1 178 ? 9.296 6.234 -4.555 1.00 68.31 178 SER A O 1
ATOM 1340 N N . ALA A 1 179 ? 7.267 7.107 -4.281 1.00 68.88 179 ALA A N 1
ATOM 1341 C CA . ALA A 1 179 ? 7.158 7.435 -5.701 1.00 68.88 179 ALA A CA 1
ATOM 1342 C C . ALA A 1 179 ? 8.185 8.489 -6.164 1.00 68.88 179 ALA A C 1
ATOM 1344 O O . ALA A 1 179 ? 8.523 8.531 -7.348 1.00 68.88 179 ALA A O 1
ATOM 1345 N N . VAL A 1 180 ? 8.740 9.302 -5.249 1.00 72.19 180 VAL A N 1
ATOM 1346 C CA . VAL A 1 180 ? 9.784 10.282 -5.601 1.00 72.19 180 VAL A CA 1
ATOM 1347 C C . VAL A 1 180 ? 11.045 9.624 -6.173 1.00 72.19 180 VAL A C 1
ATOM 1349 O O . VAL A 1 180 ? 11.763 10.256 -6.946 1.00 72.19 180 VAL A O 1
ATOM 1352 N N . TYR A 1 181 ? 11.287 8.344 -5.864 1.00 76.00 181 TYR A N 1
ATOM 1353 C CA . TYR A 1 181 ? 12.434 7.591 -6.377 1.00 76.00 181 TYR A CA 1
ATOM 1354 C C . TYR A 1 181 ? 12.319 7.263 -7.872 1.00 76.00 181 TYR A C 1
ATOM 1356 O O . TYR A 1 181 ? 13.332 6.991 -8.509 1.00 76.00 181 TYR A O 1
ATOM 1364 N N . TRP A 1 182 ? 11.125 7.354 -8.467 1.00 76.50 182 TRP A N 1
ATOM 1365 C CA . TRP A 1 182 ? 10.953 7.218 -9.918 1.00 76.50 182 TRP A CA 1
ATOM 1366 C C . TRP A 1 182 ? 11.327 8.483 -10.692 1.00 76.50 182 TRP A C 1
ATOM 1368 O O . TRP A 1 182 ? 11.374 8.444 -11.920 1.00 76.50 182 TRP A O 1
ATOM 1378 N N . ASN A 1 183 ? 11.593 9.600 -9.997 1.00 74.00 183 ASN A N 1
ATOM 1379 C CA . ASN A 1 183 ? 11.943 10.894 -10.591 1.00 74.00 183 ASN A CA 1
ATOM 1380 C C . ASN A 1 183 ? 10.964 11.339 -11.705 1.00 74.00 183 ASN A C 1
ATOM 1382 O O . ASN A 1 183 ? 11.338 12.016 -12.664 1.00 74.00 183 ASN A O 1
ATOM 1386 N N . HIS A 1 184 ? 9.702 10.923 -11.584 1.00 80.69 184 HIS A N 1
ATOM 1387 C CA . HIS A 1 184 ? 8.614 11.207 -12.509 1.00 80.69 184 HIS A CA 1
ATOM 1388 C C . HIS A 1 184 ? 7.310 11.303 -11.713 1.00 80.69 184 HIS A C 1
ATOM 1390 O O . HIS A 1 184 ? 7.115 10.572 -10.741 1.00 80.69 184 HIS A O 1
ATOM 1396 N N . SER A 1 185 ? 6.412 12.204 -12.108 1.00 86.12 185 SER A N 1
ATOM 1397 C CA . SER A 1 185 ? 5.073 12.268 -11.517 1.00 86.12 185 SER A CA 1
ATOM 1398 C C . SER A 1 185 ? 4.263 11.032 -11.907 1.00 86.12 185 SER A C 1
ATOM 1400 O O . SER A 1 185 ? 4.354 10.564 -13.037 1.00 86.12 185 SER A O 1
ATOM 1402 N N . ILE A 1 186 ? 3.429 10.524 -11.010 1.00 88.81 186 ILE A N 1
ATOM 1403 C CA . ILE A 1 186 ? 2.491 9.456 -11.350 1.00 88.81 186 ILE A CA 1
ATOM 1404 C C . ILE A 1 186 ? 1.371 10.077 -12.197 1.00 88.81 186 ILE A C 1
ATOM 1406 O O . ILE A 1 186 ? 0.710 11.026 -11.761 1.00 88.81 186 ILE A O 1
ATOM 1410 N N . ASP A 1 187 ? 1.157 9.564 -13.410 1.00 93.12 187 ASP A N 1
ATOM 1411 C CA . ASP A 1 187 ? 0.157 10.093 -14.347 1.00 93.12 187 ASP A CA 1
ATOM 1412 C C . ASP A 1 187 ? -1.256 9.983 -13.738 1.00 93.12 187 ASP A C 1
ATOM 1414 O O . ASP A 1 187 ? -2.057 10.921 -13.825 1.00 93.12 187 ASP A O 1
ATOM 1418 N N . HIS A 1 188 ? -1.540 8.867 -13.057 1.00 93.44 188 HIS A N 1
ATOM 1419 C CA . HIS A 1 188 ? -2.797 8.618 -12.349 1.00 93.44 188 HIS A CA 1
ATOM 1420 C C . HIS A 1 188 ? -2.590 7.789 -11.078 1.00 93.44 188 HIS A C 1
ATOM 1422 O O . HIS A 1 188 ? -2.007 6.712 -11.128 1.00 93.44 188 HIS A O 1
ATOM 1428 N N . ALA A 1 189 ? -3.094 8.276 -9.946 1.00 91.62 189 ALA A N 1
ATOM 1429 C CA . ALA A 1 189 ? -3.085 7.544 -8.685 1.00 91.62 189 ALA A CA 1
ATOM 1430 C C . ALA A 1 189 ? -4.505 7.474 -8.115 1.00 91.62 189 ALA A C 1
ATOM 1432 O O . ALA A 1 189 ? -5.190 8.494 -8.027 1.00 91.62 189 ALA A O 1
ATOM 1433 N N . TYR A 1 190 ? -4.952 6.282 -7.731 1.00 92.75 190 TYR A N 1
ATOM 1434 C CA . TYR A 1 190 ? -6.271 6.044 -7.150 1.00 92.75 190 TYR A CA 1
ATOM 1435 C C . TYR A 1 190 ? -6.147 5.239 -5.864 1.00 92.75 190 TYR A C 1
ATOM 1437 O O . TYR A 1 190 ? -5.583 4.147 -5.859 1.00 92.75 190 TYR A O 1
ATOM 1445 N N . PHE A 1 191 ? -6.745 5.739 -4.790 1.00 91.19 191 PHE A N 1
ATOM 1446 C CA . PHE A 1 191 ? -6.746 5.064 -3.502 1.00 91.19 191 PHE A CA 1
ATOM 1447 C C . PHE A 1 191 ? -8.172 4.870 -3.016 1.00 91.19 191 PHE A C 1
ATOM 1449 O O . PHE A 1 191 ? -8.959 5.813 -2.991 1.00 91.19 191 PHE A O 1
ATOM 1456 N N . GLU A 1 192 ? -8.497 3.651 -2.600 1.00 92.88 192 GLU A N 1
ATOM 1457 C CA . GLU A 1 192 ? -9.797 3.284 -2.056 1.00 92.88 192 GLU A CA 1
ATOM 1458 C C . GLU A 1 192 ? -9.631 2.466 -0.779 1.00 92.88 192 GLU A C 1
ATOM 1460 O O . GLU A 1 192 ? -9.073 1.369 -0.782 1.00 92.88 192 GLU A O 1
ATOM 1465 N N . TYR A 1 193 ? -10.196 2.966 0.313 1.00 90.94 193 TYR A N 1
ATOM 1466 C CA . TYR A 1 193 ? -10.201 2.288 1.600 1.00 90.94 193 TYR A CA 1
ATOM 1467 C C . TYR A 1 193 ? -11.631 1.971 2.005 1.00 90.94 193 TYR A C 1
ATOM 1469 O O . TYR A 1 193 ? -12.496 2.845 2.072 1.00 90.94 193 TYR A O 1
ATOM 1477 N N . ARG A 1 194 ? -11.890 0.699 2.293 1.00 92.50 194 ARG A N 1
ATOM 1478 C CA . ARG A 1 194 ? -13.197 0.204 2.713 1.00 92.50 194 ARG A CA 1
ATOM 1479 C C . ARG A 1 194 ? -13.154 -0.131 4.185 1.00 92.50 194 ARG A C 1
ATOM 1481 O O . ARG A 1 194 ? -12.414 -1.006 4.616 1.00 92.50 194 ARG A O 1
ATOM 1488 N N . LEU A 1 195 ? -14.019 0.520 4.939 1.00 89.25 195 LEU A N 1
ATOM 1489 C CA . LEU A 1 195 ? -14.151 0.360 6.373 1.00 89.25 195 LEU A CA 1
ATOM 1490 C C . LEU A 1 195 ? -15.565 -0.120 6.709 1.00 89.25 195 LEU A C 1
ATOM 1492 O O . LEU A 1 195 ? -16.518 0.374 6.115 1.00 89.25 195 LEU A O 1
ATOM 1496 N N . PRO A 1 196 ? -15.788 -1.019 7.678 1.00 85.06 196 PRO A N 1
ATOM 1497 C CA . PRO A 1 196 ? -17.150 -1.363 8.063 1.00 85.06 196 PRO A CA 1
ATOM 1498 C C . PRO A 1 196 ? -17.896 -0.144 8.636 1.00 85.06 196 PRO A C 1
ATOM 1500 O O . PRO A 1 196 ? -17.393 0.590 9.475 1.00 85.06 196 PRO A O 1
ATOM 1503 N N . GLY A 1 197 ? -19.144 0.077 8.236 1.00 68.50 197 GLY A N 1
ATOM 1504 C CA . GLY A 1 197 ? -19.901 1.298 8.549 1.00 68.50 197 GLY A CA 1
ATOM 1505 C C . GLY A 1 197 ? -20.384 1.450 9.992 1.00 68.50 197 GLY A C 1
ATOM 1506 O O . GLY A 1 197 ? -21.184 2.335 10.272 1.00 68.50 197 GLY A O 1
ATOM 1507 N N . LYS A 1 198 ? -19.918 0.583 10.896 1.00 69.69 198 LYS A N 1
ATOM 1508 C CA . LYS A 1 198 ? -20.022 0.736 12.359 1.00 69.69 198 LYS A CA 1
ATOM 1509 C C . LYS A 1 198 ? -18.798 1.439 12.967 1.00 69.69 198 LYS A C 1
ATOM 1511 O O . LYS A 1 198 ? -18.708 1.556 14.184 1.00 69.69 198 LYS A O 1
ATOM 1516 N N . TYR A 1 199 ? -17.830 1.798 12.133 1.00 71.31 199 TYR A N 1
ATOM 1517 C CA . TYR A 1 199 ? -16.640 2.543 12.503 1.00 71.31 199 TYR A CA 1
ATOM 1518 C C . TYR A 1 199 ? -16.727 3.926 11.856 1.00 71.31 199 TYR A C 1
ATOM 1520 O O . TYR A 1 199 ? -17.243 4.056 10.742 1.00 71.31 199 TYR A O 1
ATOM 1528 N N . TYR A 1 200 ? -16.229 4.952 12.537 1.00 66.44 200 TYR A N 1
ATOM 1529 C CA . TYR A 1 200 ? -16.014 6.266 11.935 1.00 66.44 200 TYR A CA 1
ATOM 1530 C C . TYR A 1 200 ? -14.519 6.505 11.792 1.00 66.44 200 TYR A C 1
ATOM 1532 O O . TYR A 1 200 ? -13.726 6.067 12.628 1.00 66.44 200 TYR A O 1
ATOM 1540 N N . SER A 1 201 ? -14.131 7.172 10.709 1.00 66.19 201 SER A N 1
ATOM 1541 C CA . SER A 1 201 ? -12.733 7.508 10.492 1.00 66.19 201 SER A CA 1
ATOM 1542 C C . SER A 1 201 ? -12.380 8.797 11.225 1.00 66.19 201 SER A C 1
ATOM 1544 O O . SER A 1 201 ? -13.093 9.797 11.139 1.00 66.19 201 SER A O 1
ATOM 1546 N N . ARG A 1 202 ? -11.253 8.761 11.928 1.00 64.12 202 ARG A N 1
ATOM 1547 C CA . ARG A 1 202 ? -10.524 9.934 12.387 1.00 64.12 202 ARG A CA 1
ATOM 1548 C C . ARG A 1 202 ? -9.362 10.096 11.414 1.00 64.12 202 ARG A C 1
ATOM 1550 O O . ARG A 1 202 ? -8.265 9.613 11.671 1.00 64.12 202 ARG A O 1
ATOM 1557 N N . MET A 1 203 ? -9.641 10.665 10.242 1.00 60.09 203 MET A N 1
ATOM 1558 C CA . MET A 1 203 ? -8.609 10.874 9.225 1.00 60.09 203 MET A CA 1
ATOM 1559 C C . MET A 1 203 ? -7.584 11.867 9.779 1.00 60.09 203 MET A C 1
ATOM 1561 O O . MET A 1 203 ? -7.938 12.994 10.127 1.00 60.09 203 MET A O 1
ATOM 1565 N N . GLY A 1 204 ? -6.335 11.427 9.929 1.00 48.50 204 GLY A N 1
ATOM 1566 C CA . GLY A 1 204 ? -5.219 12.311 10.243 1.00 48.50 204 GLY A CA 1
ATOM 1567 C C . GLY A 1 204 ? -4.868 13.122 9.001 1.00 48.50 204 GLY A C 1
ATOM 1568 O O . GLY A 1 204 ? -4.693 12.539 7.941 1.00 48.50 204 GLY A O 1
ATOM 1569 N N . ASP A 1 205 ? -4.851 14.447 9.134 1.00 47.44 205 ASP A N 1
ATOM 1570 C CA . ASP A 1 205 ? -4.224 15.474 8.282 1.00 47.44 205 ASP A CA 1
ATOM 1571 C C . ASP A 1 205 ? -3.798 15.109 6.840 1.00 47.44 205 ASP A C 1
ATOM 1573 O O . ASP A 1 205 ? -2.700 15.436 6.394 1.00 47.44 205 ASP A O 1
ATOM 1577 N N . ILE A 1 206 ? -4.673 14.509 6.034 1.00 45.41 206 ILE A N 1
ATOM 1578 C CA . ILE A 1 206 ? -4.486 14.372 4.584 1.00 45.41 206 ILE A CA 1
ATOM 1579 C C . ILE A 1 206 ? -5.733 14.894 3.902 1.00 45.41 206 ILE A C 1
ATOM 1581 O O . ILE A 1 206 ? -6.597 14.110 3.539 1.00 45.41 206 ILE A O 1
ATOM 1585 N N . GLY A 1 207 ? -5.783 16.221 3.747 1.00 50.28 207 GLY A N 1
ATOM 1586 C CA . GLY A 1 207 ? -6.627 16.928 2.784 1.00 50.28 207 GLY A CA 1
ATOM 1587 C C . GLY A 1 207 ? -8.137 16.774 2.983 1.00 50.28 207 GLY A C 1
ATOM 1588 O O . GLY A 1 207 ? -8.682 15.703 3.207 1.00 50.28 207 GLY A O 1
ATOM 1589 N N . SER A 1 208 ? -8.871 17.860 2.813 1.00 54.19 208 SER A N 1
ATOM 1590 C CA . SER A 1 208 ? -10.338 17.881 2.772 1.00 54.19 208 SER A CA 1
ATOM 1591 C C . SER A 1 208 ? -10.971 17.124 1.587 1.00 54.19 208 SER A C 1
ATOM 1593 O O . SER A 1 208 ? -12.170 17.265 1.363 1.00 54.19 208 SER A O 1
ATOM 1595 N N . ASP A 1 209 ? -10.191 16.356 0.821 1.00 75.19 209 ASP A N 1
ATOM 1596 C CA . ASP A 1 209 ? -10.500 16.000 -0.571 1.00 75.19 209 ASP A CA 1
ATOM 1597 C C . ASP A 1 209 ? -10.898 14.527 -0.747 1.00 75.19 209 ASP A C 1
ATOM 1599 O O . ASP A 1 209 ? -11.083 14.056 -1.867 1.00 75.19 209 ASP A O 1
ATOM 1603 N N . TRP A 1 210 ? -11.046 13.792 0.355 1.00 83.25 210 TRP A N 1
ATOM 1604 C CA . TRP A 1 210 ? -11.571 12.434 0.314 1.00 83.25 210 TRP A CA 1
ATOM 1605 C C . TRP A 1 210 ? -13.057 12.438 -0.017 1.00 83.25 210 TRP A C 1
ATOM 1607 O O . TRP A 1 210 ? -13.880 13.025 0.691 1.00 83.25 210 TRP A O 1
ATOM 1617 N N . GLU A 1 211 ? -13.412 11.698 -1.056 1.00 88.81 211 GLU A N 1
ATOM 1618 C CA . GLU A 1 211 ? -14.792 11.339 -1.315 1.00 88.81 211 GLU A CA 1
ATOM 1619 C C . GLU A 1 211 ? -15.179 10.187 -0.387 1.00 88.81 211 GLU A C 1
ATOM 1621 O O . GLU A 1 211 ? -14.498 9.164 -0.306 1.00 88.81 211 GLU A O 1
ATOM 1626 N N . VAL A 1 212 ? -16.271 10.366 0.357 1.00 87.50 212 VAL A N 1
ATOM 1627 C CA . VAL A 1 212 ? -16.745 9.376 1.326 1.00 87.50 212 VAL A CA 1
ATOM 1628 C C . VAL A 1 212 ? -18.150 8.931 0.951 1.00 87.50 212 VAL A C 1
ATOM 1630 O O . VAL A 1 212 ? -19.097 9.717 0.983 1.00 87.50 212 VAL A O 1
ATOM 1633 N N . GLU A 1 213 ? -18.303 7.647 0.641 1.00 90.06 213 GLU A N 1
ATOM 1634 C CA . GLU A 1 213 ? -19.574 7.042 0.247 1.00 90.06 213 GLU A CA 1
ATOM 1635 C C . GLU A 1 213 ? -19.913 5.847 1.143 1.00 90.06 213 GLU A C 1
ATOM 1637 O O . GLU A 1 213 ? -19.058 5.041 1.506 1.00 90.06 213 GLU A O 1
ATOM 1642 N N . LYS A 1 214 ? -21.193 5.675 1.476 1.00 87.62 214 LYS A N 1
ATOM 1643 C CA . LYS A 1 214 ? -21.671 4.463 2.147 1.00 87.62 214 LYS A CA 1
ATOM 1644 C C . LYS A 1 214 ? -22.142 3.431 1.119 1.00 87.62 214 LYS A C 1
ATOM 1646 O O . LYS A 1 214 ? -23.215 3.589 0.541 1.00 87.62 214 LYS A O 1
ATOM 1651 N N . LYS A 1 215 ? -21.403 2.327 0.965 1.00 89.44 215 LYS A N 1
ATOM 1652 C CA . LYS A 1 215 ? -21.763 1.183 0.107 1.00 89.44 215 LYS A CA 1
ATOM 1653 C C . LYS A 1 215 ? -22.162 -0.020 0.962 1.00 89.44 215 LYS A C 1
ATOM 1655 O O . LYS A 1 215 ? -21.327 -0.759 1.482 1.00 89.44 215 LYS A O 1
ATOM 1660 N N . GLY A 1 216 ? -23.470 -0.220 1.131 1.00 89.31 216 GLY A N 1
ATOM 1661 C CA . GLY A 1 216 ? -24.014 -1.309 1.947 1.00 89.31 216 GLY A CA 1
AT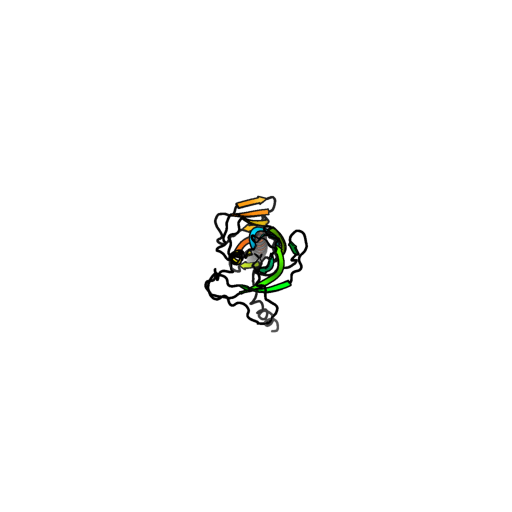OM 1662 C C . GLY A 1 216 ? -23.619 -1.184 3.423 1.00 89.31 216 GLY A C 1
ATOM 1663 O O . GLY A 1 216 ? -23.978 -0.212 4.091 1.00 89.31 216 GLY A O 1
ATOM 1664 N N . SER A 1 217 ? -22.896 -2.180 3.941 1.00 87.12 217 SER A N 1
ATOM 1665 C CA . SER A 1 217 ? -22.374 -2.190 5.314 1.00 87.12 217 SER A CA 1
ATOM 1666 C C . SER A 1 217 ? -20.990 -1.559 5.451 1.00 87.12 217 SER A C 1
ATOM 1668 O O . SER A 1 217 ? -20.420 -1.653 6.535 1.00 87.12 217 SER A O 1
ATOM 1670 N N . MET A 1 218 ? -20.439 -0.959 4.394 1.00 89.44 218 MET A N 1
ATOM 1671 C CA . MET A 1 218 ? -19.104 -0.362 4.383 1.00 89.44 218 MET A CA 1
ATOM 1672 C C . MET A 1 218 ? -19.186 1.147 4.116 1.00 89.44 218 MET A C 1
ATOM 1674 O O . MET A 1 218 ? -20.031 1.612 3.350 1.00 89.44 218 MET A O 1
ATOM 1678 N N . MET A 1 219 ? -18.301 1.902 4.751 1.00 89.06 219 MET A N 1
ATOM 1679 C CA . MET A 1 219 ? -17.892 3.244 4.358 1.00 89.06 219 MET A CA 1
ATOM 1680 C C . MET A 1 219 ? -16.693 3.104 3.427 1.00 89.06 219 MET A C 1
ATOM 1682 O O . MET A 1 219 ? -15.772 2.343 3.715 1.00 89.06 219 MET A O 1
ATOM 1686 N N . VAL A 1 220 ? -16.723 3.804 2.306 1.00 91.00 220 VAL A N 1
ATOM 1687 C CA . VAL A 1 220 ? -15.689 3.768 1.280 1.00 91.00 220 VAL A CA 1
ATOM 1688 C C . VAL A 1 220 ? -15.114 5.168 1.165 1.00 91.00 220 VAL A C 1
ATOM 1690 O O . VAL A 1 220 ? -15.862 6.117 0.944 1.00 91.00 220 VAL A O 1
ATOM 1693 N N . PHE A 1 221 ? -13.808 5.274 1.366 1.00 89.88 221 PHE A N 1
ATOM 1694 C CA . PHE A 1 221 ? -13.034 6.504 1.279 1.00 89.88 221 PHE A CA 1
ATOM 1695 C C . PHE A 1 221 ? -12.199 6.425 0.013 1.00 89.88 221 PHE A C 1
ATOM 1697 O O . PHE A 1 221 ? -11.407 5.492 -0.128 1.00 89.88 221 PHE A O 1
ATOM 1704 N N . THR A 1 222 ? -12.382 7.368 -0.901 1.00 91.56 222 THR A N 1
ATOM 1705 C CA . THR A 1 222 ? -11.657 7.410 -2.169 1.00 91.56 222 THR A CA 1
ATOM 1706 C C . THR A 1 222 ? -10.964 8.743 -2.370 1.00 91.56 222 THR A C 1
ATOM 1708 O O . THR A 1 222 ? -11.509 9.793 -2.033 1.00 91.56 222 THR A O 1
ATOM 1711 N N . ILE A 1 223 ? -9.771 8.701 -2.952 1.00 89.56 223 ILE A N 1
ATOM 1712 C CA . ILE A 1 223 ? -9.080 9.883 -3.459 1.00 89.56 223 ILE A CA 1
ATOM 1713 C C . ILE A 1 223 ? -8.404 9.524 -4.782 1.00 89.56 223 ILE A C 1
ATOM 1715 O O . ILE A 1 223 ? -7.851 8.435 -4.945 1.00 89.56 223 ILE A O 1
ATOM 1719 N N . GLU A 1 224 ? -8.495 10.438 -5.742 1.00 91.88 224 GLU A N 1
ATOM 1720 C CA . GLU A 1 224 ? -7.895 10.305 -7.066 1.00 91.88 224 GLU A CA 1
ATOM 1721 C C . GLU A 1 224 ? -6.978 11.501 -7.314 1.00 91.88 224 GLU A C 1
ATOM 1723 O O . GLU A 1 224 ? -7.359 12.656 -7.106 1.00 91.88 224 GLU A O 1
ATOM 1728 N N . HIS A 1 225 ? -5.778 11.229 -7.812 1.00 90.31 225 HIS A N 1
ATOM 1729 C CA . HIS A 1 225 ? -4.839 12.243 -8.252 1.00 90.31 225 HIS A CA 1
ATOM 1730 C C . HIS A 1 225 ? -4.420 12.016 -9.707 1.00 90.31 225 HIS A C 1
ATOM 1732 O O . HIS A 1 225 ? -4.386 10.892 -10.210 1.00 90.31 225 HIS A O 1
ATOM 1738 N N . ARG A 1 226 ? -4.086 13.112 -10.394 1.00 91.81 226 ARG A N 1
ATOM 1739 C CA . ARG A 1 226 ? -3.573 13.112 -11.771 1.00 91.81 226 ARG A CA 1
ATOM 1740 C C . ARG A 1 226 ? -2.309 13.946 -11.844 1.00 91.81 226 ARG A C 1
ATOM 1742 O O . ARG A 1 226 ? -2.292 15.038 -11.278 1.00 91.81 226 ARG A O 1
ATOM 1749 N N . ASN A 1 227 ? -1.298 13.459 -12.561 1.00 89.31 227 ASN A N 1
ATOM 1750 C CA . ASN A 1 227 ? 0.033 14.075 -12.642 1.00 89.31 227 ASN A CA 1
ATOM 1751 C C . ASN A 1 227 ? 0.573 14.434 -11.249 1.00 89.31 227 ASN A C 1
ATOM 1753 O O . ASN A 1 227 ? 0.947 15.574 -10.966 1.00 89.31 227 ASN A O 1
ATOM 1757 N N . TRP A 1 228 ? 0.523 13.461 -10.347 1.00 85.75 228 TRP A N 1
ATOM 1758 C CA . TRP A 1 228 ? 0.761 13.652 -8.930 1.00 85.75 228 TRP A CA 1
ATOM 1759 C C . TRP A 1 228 ? 2.198 13.325 -8.564 1.00 85.75 228 TRP A C 1
ATOM 1761 O O . TRP A 1 228 ? 2.734 12.292 -8.952 1.00 85.75 228 TRP A O 1
ATOM 1771 N N . THR A 1 229 ? 2.824 14.208 -7.795 1.00 82.56 229 THR A N 1
ATOM 1772 C CA . THR A 1 229 ? 4.105 13.920 -7.148 1.00 82.56 229 THR A CA 1
ATOM 1773 C C . THR A 1 229 ? 3.846 13.932 -5.648 1.00 82.56 229 THR A C 1
ATOM 1775 O O . THR A 1 229 ? 3.530 15.004 -5.121 1.00 82.56 229 THR A O 1
ATOM 1778 N N . PRO A 1 230 ? 3.897 12.779 -4.961 1.00 74.50 230 PRO A N 1
ATOM 1779 C CA . PRO A 1 230 ? 3.649 12.742 -3.531 1.00 74.50 230 PRO A CA 1
ATOM 1780 C C . PRO A 1 230 ? 4.697 13.577 -2.798 1.00 74.50 230 PRO A C 1
ATOM 1782 O O . PRO A 1 230 ? 5.894 13.464 -3.042 1.00 74.50 230 PRO A O 1
ATOM 1785 N N . THR A 1 231 ? 4.223 14.436 -1.900 1.00 71.31 231 THR A N 1
ATOM 1786 C CA . THR A 1 231 ? 5.064 15.276 -1.031 1.00 71.31 231 THR A CA 1
ATOM 1787 C C . THR A 1 231 ? 5.073 14.791 0.415 1.00 71.31 231 THR A C 1
ATOM 1789 O O . THR A 1 231 ? 5.673 15.434 1.269 1.00 71.31 231 THR A O 1
ATOM 1792 N N . LYS A 1 232 ? 4.327 13.724 0.706 1.00 66.06 232 LYS A N 1
ATOM 1793 C CA . LYS A 1 232 ? 4.224 13.094 2.020 1.00 66.06 232 LYS A CA 1
ATOM 1794 C C . LYS A 1 232 ? 4.758 11.684 1.930 1.00 66.06 232 LYS A C 1
ATOM 1796 O O . LYS A 1 232 ? 4.678 11.074 0.866 1.00 66.06 232 LYS A O 1
ATOM 1801 N N . ASP A 1 233 ? 5.231 11.174 3.056 1.00 70.00 233 ASP A N 1
ATOM 1802 C CA . ASP A 1 233 ? 5.762 9.820 3.135 1.00 70.00 233 ASP A CA 1
ATOM 1803 C C . ASP A 1 233 ? 4.625 8.792 3.198 1.00 70.00 233 ASP A C 1
ATOM 1805 O O . ASP A 1 233 ? 4.667 7.795 2.479 1.00 70.00 233 ASP A O 1
ATOM 1809 N N . LEU A 1 234 ? 3.563 9.076 3.965 1.00 75.25 234 LEU A N 1
ATOM 1810 C CA . LEU A 1 234 ? 2.500 8.118 4.280 1.00 75.25 234 LEU A CA 1
ATOM 1811 C C . LEU A 1 234 ? 1.081 8.653 4.007 1.00 75.25 234 LEU A C 1
ATOM 1813 O O . LEU A 1 234 ? 0.789 9.837 4.186 1.00 75.25 234 LEU A O 1
ATOM 1817 N N . ILE A 1 235 ? 0.169 7.743 3.652 1.00 77.19 235 ILE A N 1
ATOM 1818 C CA . ILE A 1 235 ? -1.283 7.899 3.769 1.00 77.19 235 ILE A CA 1
ATOM 1819 C C . ILE A 1 235 ? -1.783 7.058 4.942 1.00 77.19 235 ILE A C 1
ATOM 1821 O O . ILE A 1 235 ? -1.876 5.839 4.832 1.00 77.19 235 ILE A O 1
ATOM 1825 N N . THR A 1 236 ? -2.158 7.696 6.052 1.00 78.38 236 THR A N 1
ATOM 1826 C CA . THR A 1 236 ? -2.653 6.985 7.243 1.00 78.38 236 THR A CA 1
ATOM 1827 C C . THR A 1 236 ? -4.158 7.141 7.413 1.00 78.38 236 THR A C 1
ATOM 1829 O O . THR A 1 236 ? -4.668 8.247 7.606 1.00 78.38 236 THR A O 1
ATOM 1832 N N . LEU A 1 237 ? -4.877 6.015 7.419 1.00 78.50 237 LEU A N 1
ATOM 1833 C CA . LEU A 1 237 ? -6.284 5.973 7.795 1.00 78.50 237 LEU A CA 1
ATOM 1834 C C . LEU A 1 237 ? -6.437 5.485 9.233 1.00 78.50 237 LEU A C 1
ATOM 1836 O O . LEU A 1 237 ? -6.142 4.332 9.545 1.00 78.50 237 LEU A O 1
ATOM 1840 N N . GLY A 1 238 ? -6.951 6.362 10.095 1.00 78.44 238 GLY A N 1
ATOM 1841 C CA . GLY A 1 238 ? -7.374 6.013 11.444 1.00 78.44 238 GLY A CA 1
ATOM 1842 C C . GLY A 1 238 ? -8.886 5.840 11.539 1.00 78.44 238 GLY A C 1
ATOM 1843 O O . GLY A 1 238 ? -9.648 6.612 10.949 1.00 78.44 238 GLY A O 1
ATOM 1844 N N . TRP A 1 239 ? -9.350 4.852 12.297 1.00 81.69 239 TRP A N 1
ATOM 1845 C CA . TRP A 1 239 ? -10.764 4.692 12.621 1.00 81.69 239 TRP A CA 1
ATOM 1846 C C . TRP A 1 239 ? -10.989 4.156 14.025 1.00 81.69 239 TRP A C 1
ATOM 1848 O O . TRP A 1 239 ? -10.114 3.568 14.655 1.00 81.69 239 TRP A O 1
ATOM 1858 N N . GLU A 1 240 ? -12.204 4.359 14.511 1.00 76.19 240 GLU A N 1
ATOM 1859 C CA . GLU A 1 240 ? -12.605 3.980 15.855 1.00 76.19 240 GLU A CA 1
ATOM 1860 C C . GLU A 1 240 ? -13.831 3.083 15.797 1.00 76.19 240 GLU A C 1
ATOM 1862 O O . GLU A 1 240 ? -14.720 3.240 14.952 1.00 76.19 240 GLU A O 1
ATOM 1867 N N . ARG A 1 241 ? -13.878 2.101 16.701 1.00 72.31 241 ARG A N 1
ATOM 1868 C CA . ARG A 1 241 ? -15.092 1.316 16.909 1.00 72.31 241 ARG A CA 1
ATOM 1869 C C . ARG A 1 241 ? -16.046 2.146 17.733 1.00 72.31 241 ARG A C 1
ATOM 1871 O O . ARG A 1 241 ? -15.729 2.463 18.876 1.00 72.31 241 ARG A O 1
ATOM 1878 N N . ASP A 1 242 ? -17.235 2.377 17.194 1.00 60.03 242 ASP A N 1
ATOM 1879 C CA . ASP A 1 242 ? -18.342 2.919 17.964 1.00 60.03 242 ASP A CA 1
ATOM 1880 C C . ASP A 1 242 ? -18.589 1.945 19.131 1.00 60.03 242 ASP A C 1
ATOM 1882 O O . ASP A 1 242 ? -19.088 0.827 18.932 1.00 60.03 242 ASP A O 1
ATOM 1886 N N . ARG A 1 243 ? -18.108 2.273 20.345 1.00 56.34 243 ARG A N 1
ATOM 1887 C CA . ARG A 1 243 ? -18.390 1.449 21.526 1.00 56.34 243 ARG A CA 1
ATOM 1888 C C . ARG A 1 243 ? -19.893 1.560 21.702 1.00 56.34 243 ARG A C 1
ATOM 1890 O O . ARG A 1 243 ? -20.374 2.656 22.007 1.00 56.34 243 ARG A O 1
ATOM 1897 N N . PRO A 1 244 ? -20.661 0.477 21.490 1.00 50.00 244 PRO A N 1
ATOM 1898 C CA . PRO A 1 244 ? -22.091 0.593 21.596 1.00 50.00 244 PRO A CA 1
ATOM 1899 C C . PRO A 1 244 ? -22.367 1.052 23.021 1.00 50.00 244 PRO A C 1
ATOM 1901 O O . PRO A 1 244 ? -21.856 0.491 23.991 1.00 50.00 244 PRO A O 1
ATOM 1904 N N . PHE A 1 245 ? -23.207 2.070 23.134 1.00 49.31 245 PHE A N 1
ATOM 1905 C CA . PHE A 1 245 ? -23.884 2.527 24.344 1.00 49.31 245 PHE A CA 1
ATOM 1906 C C . PHE A 1 245 ? -24.293 1.379 25.310 1.00 49.31 245 PHE A C 1
ATOM 1908 O O . PHE A 1 245 ? -24.425 1.600 26.511 1.00 49.31 245 PHE A O 1
ATOM 1915 N N . LEU A 1 246 ? -24.410 0.143 24.805 1.00 45.59 246 LEU A N 1
ATOM 1916 C CA . LEU A 1 246 ? -24.540 -1.122 25.528 1.00 45.59 246 LEU A CA 1
ATOM 1917 C C . LEU A 1 246 ? -23.459 -1.412 26.582 1.00 45.59 246 LEU A C 1
ATOM 1919 O O . LEU A 1 246 ? -23.859 -1.814 27.663 1.00 45.59 246 LEU A O 1
ATOM 1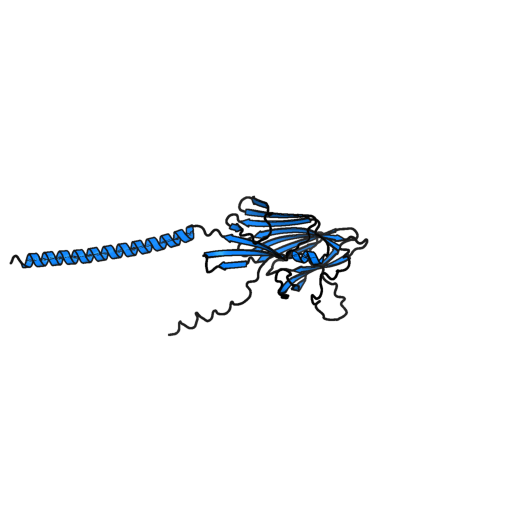923 N N . ASP A 1 247 ? -22.158 -1.183 26.374 1.00 48.75 247 ASP A N 1
ATOM 1924 C CA . ASP A 1 247 ? -21.163 -1.491 27.430 1.00 48.75 247 ASP A CA 1
ATOM 1925 C C . ASP A 1 247 ? -21.287 -0.521 28.615 1.00 48.75 247 ASP A C 1
ATOM 1927 O O . ASP A 1 247 ? -21.217 -0.923 29.779 1.00 48.75 247 ASP A O 1
ATOM 1931 N N . ARG A 1 248 ? -21.611 0.751 28.337 1.00 51.38 248 ARG A N 1
ATOM 1932 C CA . ARG A 1 248 ? -22.004 1.718 29.376 1.00 51.38 248 ARG A CA 1
ATOM 1933 C C . ARG A 1 248 ? -23.341 1.338 30.018 1.00 51.38 248 ARG A C 1
ATOM 1935 O O . ARG A 1 248 ? -23.492 1.498 31.226 1.00 51.38 248 ARG A O 1
ATOM 1942 N N . MET A 1 249 ? -24.300 0.808 29.255 1.00 49.84 249 MET A N 1
ATOM 1943 C CA . MET A 1 249 ? -25.572 0.315 29.797 1.00 49.84 249 MET A CA 1
ATOM 1944 C C . MET A 1 249 ? -25.390 -0.927 30.673 1.00 49.84 249 MET A C 1
ATOM 1946 O O . MET A 1 249 ? -25.987 -0.970 31.737 1.00 49.84 249 MET A O 1
ATOM 1950 N N . PHE A 1 250 ? -24.552 -1.895 30.298 1.00 55.22 250 PHE A N 1
ATOM 1951 C CA . PHE A 1 250 ? -24.267 -3.092 31.093 1.00 55.22 250 PHE A CA 1
ATOM 1952 C C . PHE A 1 250 ? -23.521 -2.743 32.380 1.00 55.22 250 PHE A C 1
ATOM 1954 O O . PHE A 1 250 ? -23.861 -3.271 33.442 1.00 55.22 250 PHE A O 1
ATOM 1961 N N . PHE A 1 251 ? -22.578 -1.801 32.321 1.00 54.47 251 PHE A N 1
ATOM 1962 C CA . PHE A 1 251 ? -21.899 -1.302 33.514 1.00 54.47 251 PHE A CA 1
ATOM 1963 C C . PHE A 1 251 ? -22.868 -0.539 34.432 1.00 54.47 251 PHE A C 1
ATOM 1965 O O . PHE A 1 251 ? -22.932 -0.806 35.628 1.00 54.47 251 PHE A O 1
ATOM 1972 N N . ASN A 1 252 ? -23.719 0.332 33.882 1.00 55.94 252 ASN A N 1
ATOM 1973 C CA . ASN A 1 252 ? -24.741 1.040 34.662 1.00 55.94 252 ASN A CA 1
ATOM 1974 C C . ASN A 1 252 ? -25.839 0.108 35.203 1.00 55.94 252 ASN A C 1
ATOM 1976 O O . ASN A 1 252 ? -26.356 0.331 36.297 1.00 55.94 252 ASN A O 1
ATOM 1980 N N . PHE A 1 253 ? -26.185 -0.952 34.475 1.00 56.97 253 PHE A N 1
ATOM 1981 C CA . PHE A 1 253 ? -27.187 -1.932 34.884 1.00 56.97 253 PHE A CA 1
ATOM 1982 C C . PHE A 1 253 ? -26.673 -2.810 36.028 1.00 56.97 253 PHE A C 1
ATOM 1984 O O . PHE A 1 253 ? -27.377 -3.003 37.019 1.00 56.97 253 PHE A O 1
ATOM 1991 N N . THR A 1 254 ? -25.425 -3.277 35.949 1.00 65.25 254 THR A N 1
ATOM 1992 C CA . THR A 1 254 ? -24.787 -4.039 37.035 1.00 65.25 254 THR A CA 1
ATOM 1993 C C . THR A 1 254 ? -24.559 -3.175 38.275 1.00 65.25 254 THR A C 1
ATOM 1995 O O . THR A 1 254 ? -24.902 -3.604 39.378 1.00 65.25 254 THR A O 1
ATOM 1998 N N . LEU A 1 255 ? -24.102 -1.925 38.123 1.00 69.38 255 LEU A N 1
ATOM 1999 C CA . LEU A 1 255 ? -23.978 -0.990 39.248 1.00 69.38 255 LEU A CA 1
ATOM 2000 C C . LEU A 1 255 ? -25.343 -0.679 39.886 1.00 69.38 255 LEU A C 1
ATOM 2002 O O . LEU A 1 255 ? -25.466 -0.655 41.110 1.00 69.38 255 LEU A O 1
ATOM 2006 N N . GLY A 1 256 ? -26.382 -0.499 39.064 1.00 71.88 256 GLY A N 1
ATOM 2007 C CA . GLY A 1 256 ? -27.757 -0.273 39.510 1.00 71.88 256 GLY A CA 1
ATOM 2008 C C . GLY A 1 256 ? -28.330 -1.451 40.301 1.00 71.88 256 GLY A C 1
ATOM 2009 O O . GLY A 1 256 ? -28.948 -1.243 41.345 1.00 71.88 256 GLY A O 1
ATOM 2010 N N . GLN A 1 257 ? -28.076 -2.689 39.865 1.00 75.50 257 GLN A N 1
ATOM 2011 C CA . GLN A 1 257 ? -28.485 -3.893 40.596 1.00 75.50 257 GLN A CA 1
ATOM 2012 C C . GLN A 1 257 ? -27.750 -4.047 41.933 1.00 75.50 257 GLN A C 1
ATOM 2014 O O . GLN A 1 257 ? -28.378 -4.386 42.937 1.00 75.50 257 GLN A O 1
ATOM 2019 N N . ILE A 1 258 ? -26.447 -3.747 41.975 1.00 79.75 258 ILE A N 1
ATOM 2020 C CA . ILE A 1 258 ? -25.656 -3.775 43.215 1.00 79.75 258 ILE A CA 1
ATOM 2021 C C . ILE A 1 258 ? -26.164 -2.716 44.203 1.00 79.75 258 ILE A C 1
ATOM 2023 O O . ILE A 1 258 ? -26.359 -3.015 45.383 1.00 79.75 258 ILE A O 1
ATOM 2027 N N . LEU A 1 259 ? -26.443 -1.498 43.727 1.00 78.88 259 LEU A N 1
ATOM 2028 C CA . LEU A 1 259 ? -27.019 -0.423 44.539 1.00 78.88 259 LEU A CA 1
ATOM 2029 C C . LEU A 1 259 ? -28.399 -0.798 45.091 1.00 78.88 259 LEU A C 1
ATOM 2031 O O . LEU A 1 259 ? -28.641 -0.616 46.282 1.00 78.88 259 LEU A O 1
ATOM 2035 N N . LEU A 1 260 ? -29.279 -1.375 44.269 1.00 83.00 260 LEU A N 1
ATOM 2036 C CA . LEU A 1 260 ? -30.595 -1.862 44.699 1.00 83.00 260 LEU A CA 1
ATOM 2037 C C . LEU A 1 260 ? -30.490 -2.966 45.759 1.00 83.00 260 LEU A C 1
ATOM 2039 O O . LEU A 1 260 ? -31.211 -2.923 46.757 1.00 83.00 260 LEU A O 1
ATOM 2043 N N . ALA A 1 261 ? -29.574 -3.920 45.583 1.00 81.31 261 ALA A N 1
ATOM 2044 C CA . ALA A 1 261 ? -29.339 -4.988 46.552 1.00 81.31 261 ALA A CA 1
ATOM 2045 C C . ALA A 1 261 ? -28.812 -4.442 47.891 1.00 81.31 261 ALA A C 1
ATOM 2047 O O . ALA A 1 261 ? -29.296 -4.833 48.957 1.00 81.31 261 ALA A O 1
ATOM 2048 N N . ALA A 1 262 ? -27.873 -3.491 47.852 1.00 83.56 262 ALA A N 1
ATOM 2049 C CA . ALA A 1 262 ? -27.366 -2.823 49.047 1.00 83.56 262 ALA A CA 1
ATOM 2050 C C . ALA A 1 262 ? -28.469 -2.028 49.769 1.00 83.56 262 ALA A C 1
ATOM 2052 O O . ALA A 1 262 ? -28.585 -2.088 50.995 1.00 83.56 262 ALA A O 1
ATOM 2053 N N . LEU A 1 263 ? -29.326 -1.330 49.020 1.00 88.19 263 LEU A N 1
ATOM 2054 C CA . LEU A 1 263 ? -30.424 -0.538 49.573 1.00 88.19 263 LEU A CA 1
ATOM 2055 C C . LEU A 1 263 ? -31.500 -1.428 50.213 1.00 88.19 263 LEU A C 1
ATOM 2057 O O . LEU A 1 263 ? -31.974 -1.132 51.311 1.00 88.19 263 LEU A O 1
ATOM 2061 N N . ALA A 1 264 ? -31.824 -2.563 49.585 1.00 86.31 264 ALA A N 1
ATOM 2062 C CA . ALA A 1 264 ? -32.717 -3.569 50.154 1.00 86.31 264 ALA A CA 1
ATOM 2063 C C . ALA A 1 264 ? -32.171 -4.131 51.478 1.00 86.31 264 ALA A C 1
ATOM 2065 O O . ALA A 1 264 ? -32.912 -4.232 52.458 1.00 86.31 264 ALA A O 1
ATOM 2066 N N . LEU A 1 265 ? -30.866 -4.422 51.547 1.00 89.56 265 LEU A N 1
ATOM 2067 C CA . LEU A 1 265 ? -30.213 -4.885 52.773 1.00 89.56 265 LEU A CA 1
ATOM 2068 C C . LEU A 1 265 ? -30.317 -3.842 53.900 1.00 89.56 265 LEU A C 1
ATOM 2070 O O . LEU A 1 265 ? -30.685 -4.180 55.027 1.00 89.56 265 LEU A O 1
ATOM 2074 N N . ILE A 1 266 ? -30.048 -2.568 53.595 1.00 91.38 266 ILE A N 1
ATOM 2075 C CA . ILE A 1 266 ? -30.153 -1.459 54.557 1.00 91.38 266 ILE A CA 1
ATOM 2076 C C . ILE A 1 266 ? -31.583 -1.341 55.102 1.00 91.38 266 ILE A C 1
ATOM 2078 O O . ILE A 1 266 ? -31.771 -1.201 56.314 1.00 91.38 266 ILE A O 1
ATOM 2082 N N . ILE A 1 267 ? -32.595 -1.446 54.235 1.00 91.50 267 ILE A N 1
ATOM 2083 C CA . ILE A 1 267 ? -34.008 -1.400 54.636 1.00 91.50 267 ILE A CA 1
ATOM 2084 C C . ILE A 1 267 ? -34.348 -2.561 55.578 1.00 91.50 267 ILE A C 1
ATOM 2086 O O . ILE A 1 267 ? -34.972 -2.339 56.618 1.00 91.50 267 ILE A O 1
ATOM 2090 N N . VAL A 1 268 ? -33.907 -3.784 55.269 1.00 91.69 268 VAL A N 1
ATOM 2091 C CA . VAL A 1 268 ? -34.141 -4.961 56.124 1.00 91.69 268 VAL A CA 1
ATOM 2092 C C . VAL A 1 268 ? -33.514 -4.771 57.508 1.00 91.69 268 VAL A C 1
ATOM 2094 O O . VAL A 1 268 ? -34.167 -5.024 58.524 1.00 91.69 268 VAL A O 1
ATOM 2097 N N . VAL A 1 269 ? -32.280 -4.263 57.571 1.00 90.81 269 VAL A N 1
ATOM 2098 C CA . VAL A 1 269 ? -31.601 -3.977 58.843 1.00 90.81 269 VAL A CA 1
ATOM 2099 C C . VAL A 1 269 ? -32.354 -2.908 59.640 1.00 90.81 269 VAL A C 1
ATOM 2101 O O . VAL A 1 269 ? -32.601 -3.092 60.834 1.00 90.81 269 VAL A O 1
ATOM 2104 N N . LEU A 1 270 ? -32.784 -1.816 59.000 1.00 92.50 270 LEU A N 1
ATOM 2105 C CA . LEU A 1 270 ? -33.561 -0.759 59.656 1.00 92.50 270 LEU A CA 1
ATOM 2106 C C . LEU A 1 270 ? -34.884 -1.286 60.224 1.00 92.50 270 LEU A C 1
ATOM 2108 O O . LEU A 1 270 ? -35.217 -0.995 61.377 1.00 92.50 270 LEU A O 1
ATOM 2112 N N . LEU A 1 271 ? -35.611 -2.101 59.457 1.00 92.00 271 LEU A N 1
ATOM 2113 C CA . LEU A 1 271 ? -36.852 -2.730 59.908 1.00 92.00 271 LEU A CA 1
ATOM 2114 C C . LEU A 1 271 ? -36.612 -3.656 61.105 1.00 92.00 271 LEU A C 1
ATOM 2116 O O . LEU A 1 271 ? -37.374 -3.609 62.075 1.00 92.00 271 LEU A O 1
ATOM 2120 N N . ALA A 1 272 ? -35.533 -4.440 61.099 1.00 90.12 272 ALA A N 1
ATOM 2121 C CA . ALA A 1 272 ? -35.170 -5.294 62.227 1.00 90.12 272 ALA A CA 1
ATOM 2122 C C . ALA A 1 272 ? -34.877 -4.472 63.496 1.00 90.12 272 ALA A C 1
ATOM 2124 O O . ALA A 1 272 ? -35.416 -4.762 64.570 1.00 90.12 272 ALA A O 1
ATOM 2125 N N . VAL A 1 273 ? -34.094 -3.392 63.384 1.00 92.12 273 VAL A N 1
ATOM 2126 C CA . VAL A 1 273 ? -33.785 -2.504 64.520 1.00 92.12 273 VAL A CA 1
ATOM 2127 C C . VAL A 1 273 ? -35.049 -1.836 65.072 1.00 92.12 273 VAL A C 1
ATOM 2129 O O . VAL A 1 273 ? -35.241 -1.784 66.295 1.00 92.12 273 VAL A O 1
ATOM 2132 N N . LEU A 1 274 ? -35.936 -1.349 64.199 1.00 91.12 274 LEU A N 1
ATOM 2133 C CA . LEU A 1 274 ? -37.209 -0.739 64.596 1.00 91.12 274 LEU A CA 1
ATOM 2134 C C . LEU A 1 274 ? -38.120 -1.742 65.311 1.00 91.12 274 LEU A C 1
ATOM 2136 O O . LEU A 1 274 ? -38.677 -1.418 66.365 1.00 91.12 274 LEU A O 1
ATOM 2140 N N . SER A 1 275 ? -38.199 -2.973 64.805 1.00 88.56 275 SER A N 1
ATOM 2141 C CA . SER A 1 275 ? -38.972 -4.068 65.403 1.00 88.56 275 SER A CA 1
ATOM 2142 C C . SER A 1 275 ? -38.486 -4.389 66.818 1.00 88.56 275 SER A C 1
ATOM 2144 O O . SER A 1 275 ? -39.276 -4.429 67.766 1.00 88.56 275 SER A O 1
ATOM 2146 N N . ILE A 1 276 ? -37.167 -4.518 67.001 1.00 88.75 276 ILE A N 1
ATOM 2147 C CA . ILE A 1 276 ? -36.549 -4.764 68.313 1.00 88.75 276 ILE A CA 1
ATOM 2148 C C . ILE A 1 276 ? -36.846 -3.609 69.279 1.00 88.75 276 ILE A C 1
ATOM 2150 O O . ILE A 1 276 ? -37.205 -3.840 70.440 1.00 88.75 276 ILE A O 1
ATOM 2154 N N . ARG A 1 277 ? -36.738 -2.353 68.821 1.00 87.62 277 ARG A N 1
ATOM 2155 C CA . ARG A 1 277 ? -37.081 -1.175 69.637 1.00 87.62 277 ARG A CA 1
ATOM 2156 C C . ARG A 1 277 ? -38.548 -1.178 70.057 1.00 87.62 277 ARG A C 1
ATOM 2158 O O . ARG A 1 277 ? -38.839 -0.883 71.219 1.00 87.62 277 ARG A O 1
ATOM 2165 N N . PHE A 1 278 ? -39.458 -1.524 69.151 1.00 85.81 278 PHE A N 1
ATOM 2166 C CA . PHE A 1 278 ? -40.892 -1.556 69.426 1.00 85.81 278 PHE A CA 1
ATOM 2167 C C . PHE A 1 278 ? -41.243 -2.618 70.476 1.00 85.81 278 PHE A C 1
ATOM 2169 O O . PHE A 1 278 ? -41.918 -2.312 71.463 1.00 85.81 278 PHE A O 1
ATOM 2176 N N . VAL A 1 279 ? -40.694 -3.830 70.340 1.00 85.50 279 VAL A N 1
ATOM 2177 C CA . VAL A 1 279 ? -40.871 -4.917 71.318 1.00 85.50 279 VAL A CA 1
ATOM 2178 C C . VAL A 1 279 ? -40.327 -4.517 72.692 1.00 85.50 279 VAL A C 1
ATOM 2180 O O . VAL A 1 279 ? -41.026 -4.659 73.697 1.00 85.50 279 VAL A O 1
ATOM 2183 N N . ARG A 1 280 ? -39.121 -3.932 72.758 1.00 77.69 280 ARG A N 1
ATOM 2184 C CA . ARG A 1 280 ? -38.535 -3.447 74.023 1.00 77.69 280 ARG A CA 1
ATOM 2185 C C . ARG A 1 280 ? -39.384 -2.353 74.680 1.00 77.69 280 ARG A C 1
ATOM 2187 O O . ARG A 1 280 ? -39.545 -2.359 75.900 1.00 77.69 280 ARG A O 1
ATOM 2194 N N . LYS A 1 281 ? -39.954 -1.431 73.895 1.00 77.62 281 LYS A N 1
ATOM 2195 C CA . LYS A 1 281 ? -40.834 -0.364 74.404 1.00 77.62 281 LYS A CA 1
ATOM 2196 C C . LYS A 1 281 ? -42.155 -0.923 74.941 1.00 77.62 281 LYS A C 1
ATOM 2198 O O . LYS A 1 281 ? -42.630 -0.452 75.972 1.00 77.62 281 LYS A O 1
ATOM 2203 N N . LYS A 1 282 ? -42.721 -1.944 74.286 1.00 73.56 282 LYS A N 1
ATOM 2204 C CA . LYS A 1 282 ? -43.944 -2.624 74.740 1.00 73.56 282 LYS A CA 1
ATOM 2205 C C . LYS A 1 282 ? -43.706 -3.401 76.042 1.00 73.56 282 LYS A C 1
ATOM 2207 O O . LYS A 1 282 ? -44.502 -3.271 76.966 1.00 73.56 282 LYS A O 1
ATOM 2212 N N . ARG A 1 283 ? -42.568 -4.099 76.166 1.00 70.75 283 ARG A N 1
ATOM 2213 C CA . ARG A 1 283 ? -42.172 -4.818 77.395 1.00 70.75 283 ARG A CA 1
ATOM 2214 C C . ARG A 1 283 ? -42.024 -3.873 78.596 1.00 70.75 283 ARG A C 1
ATOM 2216 O O . ARG A 1 283 ? -42.667 -4.083 79.613 1.00 70.75 283 ARG A O 1
ATOM 2223 N N . LYS A 1 284 ? -41.325 -2.741 78.422 1.00 63.81 284 LYS A N 1
ATOM 2224 C CA . LYS A 1 284 ? -41.193 -1.703 79.469 1.00 63.81 284 LYS A CA 1
ATOM 2225 C C . LYS A 1 284 ? -42.516 -1.053 79.895 1.00 63.81 284 LYS A C 1
ATOM 2227 O O . LYS A 1 284 ? -42.589 -0.517 80.995 1.00 63.81 284 LYS A O 1
ATOM 2232 N N . ARG A 1 285 ? -43.540 -1.033 79.032 1.00 63.00 285 ARG A N 1
ATOM 2233 C CA . ARG A 1 285 ? -44.887 -0.568 79.409 1.00 63.00 285 ARG A CA 1
ATOM 2234 C C . ARG A 1 285 ? -45.666 -1.633 80.180 1.00 63.00 285 ARG A C 1
ATOM 2236 O O . ARG A 1 285 ? -46.410 -1.267 81.074 1.00 63.00 285 ARG A O 1
ATOM 2243 N N . SER A 1 286 ? -45.467 -2.913 79.868 1.00 56.28 286 SER A N 1
ATOM 2244 C CA . SER A 1 286 ? -46.098 -4.027 80.587 1.00 56.28 286 SER A CA 1
ATOM 2245 C C . SER A 1 286 ? -45.575 -4.175 82.019 1.00 56.28 286 SER A C 1
ATOM 2247 O O . SER A 1 286 ? -46.356 -4.473 82.914 1.00 56.28 286 SER A O 1
ATOM 2249 N N . ASP A 1 287 ? -44.286 -3.913 82.250 1.00 58.06 287 ASP A N 1
ATOM 2250 C CA . ASP A 1 287 ? -43.670 -4.010 83.585 1.00 58.06 287 ASP A CA 1
ATOM 2251 C C . ASP A 1 287 ? -44.020 -2.829 84.513 1.00 58.06 287 ASP A C 1
ATOM 2253 O O . ASP A 1 287 ? -43.675 -2.851 85.687 1.00 58.06 287 ASP A O 1
ATOM 2257 N N . LYS A 1 288 ? -44.714 -1.797 84.008 1.00 55.50 288 LYS A N 1
ATOM 2258 C CA . LYS A 1 288 ? -45.234 -0.669 84.808 1.00 55.50 288 LYS A CA 1
ATOM 2259 C C . LYS A 1 288 ? -46.703 -0.827 85.228 1.00 55.50 288 LYS A C 1
ATOM 2261 O O . LYS A 1 288 ? -47.247 0.089 85.833 1.00 55.50 288 LYS A O 1
ATOM 2266 N N . VAL A 1 289 ? -47.355 -1.933 84.860 1.00 54.84 289 VAL A N 1
ATOM 2267 C CA . VAL A 1 289 ? -48.776 -2.218 85.166 1.00 54.84 289 VAL A CA 1
ATOM 2268 C C . VAL A 1 289 ? -48.908 -3.349 86.205 1.00 54.84 289 VAL A C 1
ATOM 2270 O O . VAL A 1 289 ? -49.974 -3.924 86.385 1.00 54.84 289 VAL A O 1
ATOM 2273 N N . LYS A 1 290 ? -47.825 -3.670 86.914 1.00 47.38 290 LYS A N 1
ATOM 2274 C CA . LYS A 1 290 ? -47.845 -4.470 88.142 1.00 47.38 290 LYS A CA 1
ATOM 2275 C C . LYS A 1 290 ? -47.371 -3.601 89.292 1.00 47.38 290 LYS A C 1
ATOM 2277 O O . LYS A 1 290 ? -47.907 -3.799 90.398 1.00 47.38 290 LYS A O 1
#

pLDDT: mean 72.72, std 20.69, range [25.23, 95.88]

Mean predicted aligned error: 14.83 Å

Nearest PDB structures (foldseek):
  6fpz-assembly2_B  TM=6.207E-01  e=7.481E-08  Homo sapiens
  6fpy-assembly2_B  TM=5.729E-01  e=3.785E-08  Homo sapiens
  6fpy-assembly1_A  TM=6.049E-01  e=9.227E-08  Homo sapiens
  6c26-assembly1_1  TM=5.637E-01  e=7.978E-05  Saccharomyces cerevisiae S288C
  6oiu-assembly1_A  TM=4.543E-01  e=4.958E-06  Toxoplasma gondii ME49